Protein AF-A0A7S1YZ04-F1 (afdb_monomer)

Mean predicted aligned error: 5.5 Å

Nearest PDB structures (foldseek):
  6azy-assembly1_A  TM=4.610E-01  e=5.913E+00  Calcarisporiella thermophila

Secondary structure (DSSP, 8-state):
-GGGTTTTTTBPPPHHHHHHHHHHHHHHHHHHHHHHHHHHHTTTEEE-TTS-EEE-HHHHHT-S--S-S----HHHHHSTTTHHHHHHHHHHHHHTSTT-----GGGHHHHHIIIIIT--TT---SSS-BSS-GGGGPPPHHHHHHHHHHHHHHHHHHTT---HHHHHHHHHHHHHHHHHHHHHHHHHTT-

Solvent-accessible surface area (backbone atoms only — not comparable to full-atom values): 11257 Å² total; per-residue (Å²): 115,82,84,48,63,80,41,70,56,43,46,48,64,56,54,69,62,45,49,56,49,46,76,76,38,47,69,61,51,53,53,48,53,51,50,54,50,48,20,35,74,53,48,27,37,41,67,51,98,85,65,50,77,43,73,40,68,57,37,75,73,77,35,95,62,33,51,71,93,73,82,78,54,71,66,43,42,70,31,86,90,42,14,62,61,43,49,48,54,55,52,54,57,44,64,73,37,88,93,51,93,70,77,64,74,86,49,50,59,58,48,40,38,66,63,60,69,63,58,40,93,85,64,62,45,88,80,68,31,47,64,68,60,70,84,66,70,65,78,54,69,68,55,46,52,51,50,52,51,52,50,49,50,52,36,63,68,30,70,79,47,88,49,70,63,39,48,51,50,36,54,54,47,52,56,52,49,52,53,49,50,51,52,48,51,59,59,59,73,77,112

pLDDT: mean 89.65, std 10.64, range [45.72, 98.0]

Radius of gyration: 19.51 Å; Cα contacts (8 Å, |Δi|>4): 151; chains: 1; bounding box: 51×44×48 Å

Foldseek 3Di:
DVVCPVQPLAADDALVVLVVCCVVCVVVVLVVVVQVVCCQQVFNWDADPVRDTDHDPCQVPVHPTSHDPADADPVLCLDPVRVLVRQVSVLVVQVPDPPRDGDDNVCSVVCSCVPRVVCPVPNRDNVNHDDDDVVSSDDDLVSLVVLLVSLVVLLVVLVPDPDVRSVVSNVVSVVVNVVSVVVNVVVVVVD

Sequence (191 aa):
SYERRDHVYTERPDPAEWEAWRDANLKAEMDQWVKVLEFWIGNGARVDENGNSYQDPNCGTNLVDCTPKTILSFERLHDPATGHDELAKLAAVLEENEGVPIIESQAWTCIYDETIGNEQPGFKNNDHRSGPERDQLGYTLRQLLDFKGEFGKLKTKYSGDANPNTQMIVSFIDDYMVEICMEIIVMSMRF

Structure (mmCIF, N/CA/C/O backbone):
data_AF-A0A7S1YZ04-F1
#
_entry.id   AF-A0A7S1YZ04-F1
#
loop_
_atom_site.group_PDB
_atom_site.id
_atom_site.type_symbol
_atom_site.label_atom_id
_atom_site.label_alt_id
_atom_site.label_comp_id
_atom_site.label_asym_id
_atom_site.label_entity_id
_atom_site.label_seq_id
_atom_site.pdbx_PDB_ins_code
_atom_site.Cartn_x
_atom_site.Cartn_y
_atom_site.Cartn_z
_atom_site.occupancy
_atom_site.B_iso_or_equiv
_atom_site.auth_seq_id
_atom_site.auth_comp_id
_atom_site.auth_asym_id
_atom_site.auth_atom_id
_atom_site.pdbx_PDB_model_num
ATOM 1 N N . SER A 1 1 ? -6.546 -19.109 -12.198 1.00 46.41 1 SER A N 1
ATOM 2 C CA . SER A 1 1 ? -7.292 -20.310 -11.774 1.00 46.41 1 SER A CA 1
ATOM 3 C C . SER A 1 1 ? -7.034 -20.548 -10.293 1.00 46.41 1 SER A C 1
ATOM 5 O O . SER A 1 1 ? -6.019 -20.079 -9.786 1.00 46.41 1 SER A O 1
ATOM 7 N N . TYR A 1 2 ? -7.939 -21.243 -9.596 1.00 45.72 2 TYR A N 1
ATOM 8 C CA . TYR A 1 2 ? -7.796 -21.573 -8.168 1.00 45.72 2 TYR A CA 1
ATOM 9 C C . TYR A 1 2 ? -6.522 -22.397 -7.882 1.00 45.72 2 TYR A C 1
ATOM 11 O O . TYR A 1 2 ? -5.941 -22.277 -6.814 1.00 45.72 2 TYR A O 1
ATOM 19 N N . GLU A 1 3 ? -6.033 -23.130 -8.886 1.00 48.84 3 GLU A N 1
ATOM 20 C CA . GLU A 1 3 ? -4.818 -23.959 -8.846 1.00 48.84 3 GLU A CA 1
ATOM 21 C C . GLU A 1 3 ? -3.510 -23.174 -8.669 1.00 48.84 3 GLU A C 1
ATOM 23 O O . GLU A 1 3 ? -2.512 -23.750 -8.260 1.00 48.84 3 GLU A O 1
ATOM 28 N N . ARG A 1 4 ? -3.482 -21.860 -8.940 1.00 51.94 4 ARG A N 1
ATOM 29 C CA . ARG A 1 4 ? -2.265 -21.060 -8.711 1.00 51.94 4 ARG A CA 1
ATOM 30 C C . ARG A 1 4 ? -2.157 -20.500 -7.298 1.00 51.94 4 ARG A C 1
ATOM 32 O O . ARG A 1 4 ? -1.087 -20.005 -6.968 1.00 51.94 4 ARG A O 1
ATOM 39 N N . ARG A 1 5 ? -3.212 -20.571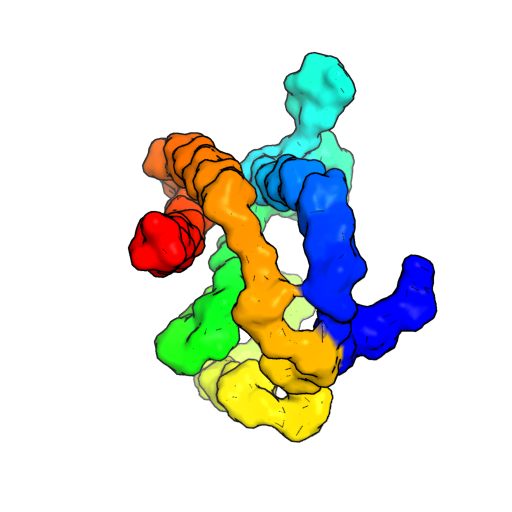 -6.468 1.00 56.06 5 ARG A N 1
ATOM 40 C CA . ARG A 1 5 ? -3.195 -20.020 -5.096 1.00 56.06 5 ARG A CA 1
ATOM 41 C C . ARG A 1 5 ? -2.053 -20.591 -4.260 1.00 56.06 5 ARG A C 1
ATOM 43 O O . ARG A 1 5 ? -1.415 -19.829 -3.542 1.00 56.06 5 ARG A O 1
ATOM 50 N N . ASP A 1 6 ? -1.759 -21.875 -4.436 1.00 57.12 6 ASP A N 1
ATOM 51 C CA . ASP A 1 6 ? -0.697 -22.561 -3.698 1.00 57.12 6 ASP A CA 1
ATOM 52 C C . ASP A 1 6 ? 0.707 -22.083 -4.097 1.00 57.12 6 ASP A C 1
ATOM 54 O O . ASP A 1 6 ? 1.629 -22.203 -3.297 1.00 57.12 6 ASP A O 1
ATOM 58 N N . HIS A 1 7 ? 0.861 -21.479 -5.285 1.00 58.34 7 HIS A N 1
ATOM 59 C CA . HIS A 1 7 ? 2.143 -20.988 -5.802 1.00 58.34 7 HIS A CA 1
ATOM 60 C C . HIS A 1 7 ? 2.343 -19.474 -5.656 1.00 58.34 7 HIS A C 1
ATOM 62 O O . HIS A 1 7 ? 3.483 -19.011 -5.704 1.00 58.34 7 HIS A O 1
ATOM 68 N N . VAL A 1 8 ? 1.271 -18.690 -5.434 1.00 63.09 8 VAL A N 1
ATOM 69 C CA . VAL A 1 8 ? 1.338 -17.209 -5.357 1.00 63.09 8 VAL A CA 1
ATOM 70 C C . VAL A 1 8 ? 2.367 -16.727 -4.333 1.00 63.09 8 VAL A C 1
ATOM 72 O O . VAL A 1 8 ? 2.947 -15.659 -4.515 1.00 63.09 8 VAL A O 1
ATOM 75 N N . TYR A 1 9 ? 2.613 -17.513 -3.283 1.00 66.44 9 TYR A N 1
ATOM 76 C CA . TYR A 1 9 ? 3.517 -17.171 -2.184 1.00 66.44 9 TYR A CA 1
ATOM 77 C C . TYR A 1 9 ? 4.761 -18.062 -2.104 1.00 66.44 9 TYR A C 1
ATOM 79 O O . TYR A 1 9 ? 5.513 -17.958 -1.140 1.00 66.44 9 TYR A O 1
ATOM 87 N N . THR A 1 10 ? 4.989 -18.956 -3.070 1.00 77.38 10 THR A N 1
ATOM 88 C CA . THR A 1 10 ? 6.104 -19.920 -3.008 1.00 77.38 10 THR A CA 1
ATOM 89 C C . THR A 1 10 ? 7.133 -19.699 -4.096 1.00 77.38 10 THR A C 1
ATOM 91 O O . THR A 1 10 ? 8.312 -19.927 -3.852 1.00 77.38 10 THR A O 1
ATOM 94 N N . GLU A 1 11 ? 6.704 -19.241 -5.269 1.00 85.50 11 GLU A N 1
ATOM 95 C CA . GLU A 1 11 ? 7.559 -19.098 -6.442 1.00 85.50 11 GLU A CA 1
ATOM 96 C C . GLU A 1 11 ? 7.445 -17.695 -7.038 1.00 85.50 11 GLU A C 1
ATOM 98 O O . GLU A 1 11 ? 6.372 -17.084 -7.063 1.00 85.50 11 GLU A O 1
ATOM 103 N N . ARG A 1 12 ? 8.575 -17.163 -7.502 1.00 88.25 12 ARG A N 1
ATOM 104 C CA . ARG A 1 12 ? 8.625 -15.966 -8.339 1.00 88.25 12 ARG A CA 1
ATOM 105 C C . ARG A 1 12 ? 8.456 -16.375 -9.805 1.00 88.25 12 ARG A C 1
ATOM 107 O O . ARG A 1 12 ? 8.955 -17.434 -10.189 1.00 88.25 12 ARG A O 1
ATOM 114 N N . PRO A 1 13 ? 7.757 -15.561 -10.614 1.00 90.50 13 PRO A N 1
ATOM 115 C CA . PRO A 1 13 ? 7.611 -15.827 -12.041 1.00 90.50 13 PRO A CA 1
ATOM 116 C C . PRO A 1 13 ? 8.968 -15.785 -12.748 1.00 90.50 13 PRO A C 1
ATOM 118 O O . PRO A 1 13 ? 9.894 -15.121 -12.280 1.00 90.50 13 PRO A O 1
ATOM 121 N N . ASP A 1 14 ? 9.058 -16.452 -13.898 1.00 93.88 14 ASP A N 1
ATOM 122 C CA . ASP A 1 14 ? 10.169 -16.248 -14.828 1.00 93.88 14 ASP A CA 1
ATOM 123 C C . ASP A 1 14 ? 10.246 -14.763 -15.245 1.00 93.88 14 ASP A C 1
ATOM 125 O O . ASP A 1 14 ? 9.191 -14.132 -15.405 1.00 93.88 14 ASP A O 1
ATOM 129 N N . PRO A 1 15 ? 11.446 -14.176 -15.437 1.00 95.69 15 PRO A N 1
ATOM 130 C CA . PRO A 1 15 ? 11.561 -12.756 -15.752 1.00 95.69 15 PRO A CA 1
ATOM 131 C C . PRO A 1 15 ? 10.824 -12.364 -17.036 1.00 95.69 15 PRO A C 1
ATOM 133 O O . PRO A 1 15 ? 10.170 -11.326 -17.060 1.00 95.69 15 PRO A O 1
ATOM 136 N N . ALA A 1 16 ? 10.836 -13.203 -18.078 1.00 96.06 16 ALA A N 1
ATOM 137 C CA . ALA A 1 16 ? 10.162 -12.886 -19.336 1.00 96.06 16 ALA A CA 1
ATOM 138 C C . ALA A 1 16 ? 8.631 -12.934 -19.195 1.00 96.06 16 ALA A C 1
ATOM 140 O O . ALA A 1 16 ? 7.922 -12.101 -19.767 1.00 96.06 16 ALA A O 1
ATOM 141 N N . GLU A 1 17 ? 8.105 -13.883 -18.413 1.00 94.81 17 GLU A N 1
ATOM 142 C CA . GLU A 1 17 ? 6.672 -13.944 -18.102 1.00 94.81 17 GLU A CA 1
ATOM 143 C C . GLU A 1 17 ? 6.226 -12.745 -17.264 1.00 94.81 17 GLU A C 1
ATOM 145 O O . GLU A 1 17 ? 5.181 -12.144 -17.538 1.00 94.81 17 GLU A O 1
ATOM 150 N N . TRP A 1 18 ? 7.030 -12.379 -16.261 1.00 94.06 18 TRP A N 1
ATOM 151 C CA . TRP A 1 18 ? 6.803 -11.183 -15.465 1.00 94.06 18 TRP A CA 1
ATOM 152 C C . TRP A 1 18 ? 6.792 -9.944 -16.366 1.00 94.06 18 TRP A C 1
ATOM 154 O O . TRP A 1 18 ? 5.878 -9.132 -16.248 1.00 94.06 18 TRP A O 1
ATOM 164 N N . GLU A 1 19 ? 7.753 -9.808 -17.288 1.00 96.69 19 GLU A N 1
ATOM 165 C CA . GLU A 1 19 ? 7.913 -8.602 -18.117 1.00 96.69 19 GLU A CA 1
ATOM 166 C C . GLU A 1 19 ? 6.722 -8.431 -19.045 1.00 96.69 19 GLU A C 1
ATOM 168 O O . GLU A 1 19 ? 6.130 -7.350 -19.106 1.00 96.69 19 GLU A O 1
ATOM 173 N 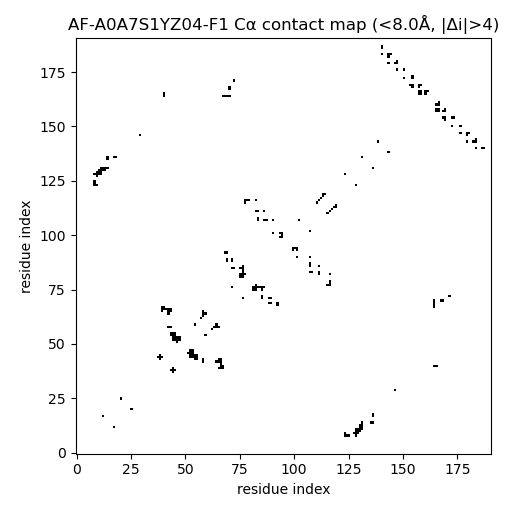N . ALA A 1 20 ? 6.308 -9.524 -19.689 1.00 96.81 20 ALA A N 1
ATOM 174 C CA . ALA A 1 20 ? 5.124 -9.549 -20.530 1.00 96.81 20 ALA A CA 1
ATOM 175 C C . ALA A 1 20 ? 3.856 -9.167 -19.747 1.00 96.81 20 ALA A C 1
ATOM 177 O O . ALA A 1 20 ? 3.038 -8.385 -20.239 1.00 96.81 20 ALA A O 1
ATOM 178 N N . TRP A 1 21 ? 3.688 -9.683 -18.523 1.00 95.88 21 TRP A N 1
ATOM 179 C CA . TRP A 1 21 ? 2.556 -9.311 -17.674 1.00 95.88 21 TRP A CA 1
ATOM 180 C C . TRP A 1 21 ? 2.626 -7.843 -17.248 1.00 95.88 21 TRP A C 1
ATOM 182 O O . TRP A 1 21 ? 1.637 -7.123 -17.405 1.00 95.88 21 TRP A O 1
ATOM 192 N N . ARG A 1 22 ? 3.777 -7.384 -16.747 1.00 96.50 22 ARG A N 1
ATOM 193 C CA . ARG A 1 22 ? 3.988 -6.012 -16.278 1.00 96.50 22 ARG A CA 1
ATOM 194 C C . ARG A 1 22 ? 3.677 -5.025 -17.391 1.00 96.50 22 ARG A C 1
ATOM 196 O O . ARG A 1 22 ? 2.864 -4.129 -17.199 1.00 96.50 22 ARG A O 1
ATOM 203 N N . ASP A 1 23 ? 4.251 -5.216 -18.571 1.00 97.50 23 ASP A N 1
ATOM 204 C CA . ASP A 1 23 ? 4.072 -4.289 -19.691 1.00 97.50 23 ASP A CA 1
ATOM 205 C C . ASP A 1 23 ? 2.619 -4.226 -20.175 1.00 97.50 23 ASP A C 1
ATOM 207 O O . ASP A 1 23 ? 2.137 -3.152 -20.536 1.00 97.50 23 ASP A O 1
ATOM 211 N N . ALA A 1 24 ? 1.899 -5.349 -20.132 1.00 97.50 24 ALA A N 1
ATOM 212 C CA . ALA A 1 24 ? 0.500 -5.405 -20.536 1.00 97.50 24 ALA A CA 1
ATOM 213 C C . ALA A 1 24 ? -0.473 -4.838 -19.486 1.00 97.50 24 ALA A C 1
ATOM 215 O O . ALA A 1 24 ? -1.520 -4.308 -19.859 1.00 97.50 24 ALA A O 1
ATOM 216 N N . ASN A 1 25 ? -0.162 -4.956 -18.189 1.00 96.94 25 ASN A N 1
ATOM 217 C CA . ASN A 1 25 ? -1.143 -4.733 -17.118 1.00 96.94 25 ASN A CA 1
ATOM 218 C C . ASN A 1 25 ? -0.829 -3.543 -16.210 1.00 96.94 25 ASN A C 1
ATOM 220 O O . ASN A 1 25 ? -1.750 -3.027 -15.582 1.00 96.94 25 ASN A O 1
ATOM 224 N N . LEU A 1 26 ? 0.419 -3.064 -16.153 1.00 95.94 26 LEU A N 1
ATOM 225 C CA . LEU A 1 26 ? 0.864 -2.103 -15.138 1.00 95.94 26 LEU A CA 1
ATOM 226 C C . LEU A 1 26 ? -0.056 -0.888 -15.003 1.00 95.94 26 LEU A C 1
ATOM 228 O O . LEU A 1 26 ? -0.450 -0.527 -13.899 1.00 95.94 26 LEU A O 1
ATOM 232 N N . LYS A 1 27 ? -0.431 -0.269 -16.126 1.00 95.75 27 LYS A N 1
ATOM 233 C CA . LYS A 1 27 ? -1.290 0.920 -16.103 1.00 95.75 27 LYS A CA 1
ATOM 234 C C . LYS A 1 27 ? -2.682 0.615 -15.548 1.00 95.75 27 LYS A C 1
ATOM 236 O O . LYS A 1 27 ? -3.207 1.404 -14.767 1.00 95.75 27 LYS A O 1
ATOM 241 N N . ALA A 1 28 ? -3.266 -0.513 -15.950 1.00 95.81 28 ALA A N 1
ATOM 242 C CA . ALA A 1 28 ? -4.577 -0.936 -15.475 1.00 95.81 28 ALA A CA 1
ATOM 243 C C . ALA A 1 28 ? -4.541 -1.279 -13.979 1.00 95.81 28 ALA A C 1
ATOM 245 O O . ALA A 1 28 ? -5.444 -0.885 -13.248 1.00 95.81 28 ALA A O 1
ATOM 246 N N . GLU A 1 29 ? -3.474 -1.938 -13.519 1.00 96.31 29 GLU A N 1
ATOM 247 C CA . GLU A 1 29 ? -3.246 -2.228 -12.100 1.00 96.31 29 GLU A CA 1
ATOM 248 C C . GLU A 1 29 ? -3.103 -0.939 -11.285 1.00 96.31 29 GLU A C 1
ATOM 250 O O . GLU A 1 29 ? -3.786 -0.770 -10.279 1.00 96.31 29 GLU A O 1
ATOM 255 N N . MET A 1 30 ? -2.290 0.020 -11.739 1.00 95.69 30 MET A N 1
ATOM 256 C CA . MET A 1 30 ? -2.157 1.324 -11.079 1.00 95.69 30 MET A CA 1
ATOM 257 C C . MET A 1 30 ? -3.509 2.042 -10.960 1.00 95.69 30 MET A C 1
ATOM 259 O O . MET A 1 30 ? -3.864 2.509 -9.879 1.00 95.69 30 MET A O 1
ATOM 263 N N . ASP A 1 31 ? -4.296 2.077 -12.039 1.00 94.00 31 ASP A N 1
ATOM 264 C CA . ASP A 1 31 ? -5.634 2.680 -12.022 1.00 94.00 31 ASP A CA 1
ATOM 265 C C . ASP A 1 31 ? -6.580 1.949 -11.062 1.00 94.00 31 ASP A C 1
ATOM 267 O O . ASP A 1 31 ? -7.409 2.574 -10.398 1.00 94.00 31 ASP A O 1
ATOM 271 N N . GLN A 1 32 ? -6.462 0.625 -10.971 1.00 94.38 32 GLN A N 1
ATOM 272 C CA . GLN A 1 32 ? -7.253 -0.181 -10.054 1.00 94.38 32 GLN A CA 1
ATOM 273 C C . GLN A 1 32 ? -6.899 0.122 -8.593 1.00 94.38 32 GLN A C 1
ATOM 275 O O . GLN A 1 32 ? -7.805 0.319 -7.783 1.00 94.38 32 GLN A O 1
ATOM 280 N N . TRP A 1 33 ? -5.612 0.229 -8.253 1.00 93.94 33 TRP A N 1
ATOM 281 C CA . TRP A 1 33 ? -5.170 0.597 -6.905 1.00 93.94 33 TRP A CA 1
ATOM 282 C C . TRP A 1 33 ? -5.621 2.005 -6.508 1.00 93.94 33 TRP A C 1
ATOM 284 O O . TRP A 1 33 ? -6.107 2.196 -5.392 1.00 93.94 33 TRP A O 1
ATOM 294 N N . VAL A 1 34 ? -5.557 2.970 -7.432 1.00 94.19 34 VAL A N 1
ATOM 295 C CA . VAL A 1 34 ? -6.099 4.322 -7.218 1.00 94.19 34 VAL A CA 1
ATOM 296 C C . VAL A 1 34 ? -7.591 4.264 -6.893 1.00 94.19 34 VAL A C 1
ATOM 298 O O . VAL A 1 34 ? -8.020 4.860 -5.909 1.00 94.19 34 VAL A O 1
ATOM 301 N N . LYS A 1 35 ? -8.382 3.503 -7.659 1.00 93.25 35 LYS A N 1
ATOM 302 C CA . LYS A 1 35 ? -9.826 3.353 -7.405 1.00 93.25 35 LYS A CA 1
ATOM 303 C C . LYS A 1 35 ? -10.117 2.728 -6.045 1.00 93.25 35 LYS A C 1
ATOM 305 O O . LYS A 1 35 ? -11.048 3.158 -5.373 1.00 93.25 35 LYS A O 1
ATOM 310 N N . VAL A 1 36 ? -9.343 1.722 -5.634 1.00 93.56 36 VAL A N 1
ATOM 311 C CA . VAL A 1 36 ? -9.494 1.091 -4.312 1.00 93.56 36 VAL A CA 1
ATOM 312 C C . VAL A 1 36 ? -9.220 2.103 -3.200 1.00 93.56 36 VAL A C 1
ATOM 314 O O . VAL A 1 36 ? -9.996 2.197 -2.252 1.00 93.56 36 VAL A O 1
ATOM 317 N N . LEU A 1 37 ? -8.155 2.894 -3.331 1.00 93.31 37 LEU A N 1
ATOM 318 C CA . LEU A 1 37 ? -7.828 3.953 -2.380 1.00 93.31 37 LEU A CA 1
ATOM 319 C C . LEU A 1 37 ? -8.946 5.008 -2.308 1.00 93.31 37 LEU A C 1
ATOM 321 O O . LEU A 1 37 ? -9.406 5.358 -1.224 1.00 93.31 37 LEU A O 1
ATOM 325 N N . GLU A 1 38 ? -9.399 5.495 -3.464 1.00 93.12 38 GLU A N 1
ATOM 326 C CA . GLU A 1 38 ? -10.460 6.501 -3.566 1.00 93.12 38 GLU A CA 1
ATOM 327 C C . GLU A 1 38 ? -11.793 6.007 -3.013 1.00 93.12 38 GLU A C 1
ATOM 329 O O . GLU A 1 38 ? -12.500 6.784 -2.377 1.00 93.12 38 GLU A O 1
ATOM 334 N N . PHE A 1 39 ? -12.116 4.728 -3.206 1.00 94.31 39 PHE A N 1
ATOM 335 C CA . PHE A 1 39 ? -13.303 4.111 -2.630 1.00 94.31 39 PHE A CA 1
ATOM 336 C C . PHE A 1 39 ? -13.284 4.218 -1.104 1.00 94.31 39 PHE A C 1
ATOM 338 O O . PHE A 1 39 ? -14.213 4.767 -0.519 1.00 94.31 39 PHE A O 1
ATOM 345 N N . TRP A 1 40 ? -12.220 3.748 -0.449 1.00 93.75 40 TRP A N 1
ATOM 346 C CA . TRP A 1 40 ? -12.161 3.732 1.015 1.00 93.75 40 TRP A CA 1
ATOM 347 C C . TRP A 1 40 ? -12.053 5.135 1.616 1.00 93.75 40 TRP A C 1
ATOM 349 O O . TRP A 1 40 ? -12.737 5.455 2.585 1.00 93.75 40 TRP A O 1
ATOM 359 N N . ILE A 1 41 ? -11.242 6.013 1.026 1.00 92.31 41 ILE A N 1
ATOM 360 C CA . ILE A 1 41 ? -11.104 7.392 1.514 1.00 92.31 41 ILE A CA 1
ATOM 361 C C . ILE A 1 41 ? -12.347 8.231 1.225 1.00 92.31 41 ILE A C 1
ATOM 363 O O . ILE A 1 41 ? -12.739 9.059 2.044 1.00 92.31 41 ILE A O 1
ATOM 367 N N . GLY A 1 42 ? -13.014 7.978 0.102 1.00 91.56 42 GLY A N 1
ATOM 368 C CA . GLY A 1 42 ? -14.263 8.618 -0.292 1.00 91.56 42 GLY A CA 1
ATOM 369 C C . GLY A 1 42 ? -15.499 8.073 0.423 1.00 91.56 42 GLY A C 1
ATOM 370 O O . GLY A 1 42 ? -16.597 8.223 -0.106 1.00 91.56 42 GLY A O 1
ATOM 371 N N . ASN A 1 43 ? -15.344 7.427 1.585 1.00 91.94 43 ASN A N 1
ATOM 372 C CA . ASN A 1 43 ? -16.433 6.831 2.361 1.00 91.94 43 ASN A CA 1
ATOM 373 C C . ASN A 1 43 ? -17.278 5.831 1.549 1.00 91.94 43 ASN A C 1
ATOM 375 O O . ASN A 1 43 ? -18.500 5.814 1.650 1.00 91.94 43 ASN A O 1
ATOM 379 N N . GLY A 1 44 ? -16.654 5.005 0.714 1.00 93.38 44 GLY A N 1
ATOM 380 C CA . GLY A 1 44 ? -17.337 4.000 -0.102 1.00 93.38 44 GLY A CA 1
ATOM 381 C C . GLY A 1 44 ? -18.031 4.548 -1.350 1.00 93.38 44 GLY A C 1
ATOM 382 O O . GLY A 1 44 ? -18.925 3.894 -1.896 1.00 93.38 44 GLY A O 1
ATOM 383 N N . ALA A 1 45 ? -17.654 5.744 -1.805 1.00 93.50 45 ALA A N 1
ATOM 384 C CA . ALA A 1 45 ? -18.146 6.297 -3.058 1.00 93.50 45 ALA A CA 1
ATOM 385 C C . ALA A 1 45 ? -17.645 5.479 -4.261 1.00 93.50 45 ALA A C 1
ATOM 387 O O . ALA A 1 45 ? -16.463 5.155 -4.384 1.00 93.50 45 ALA A O 1
ATOM 388 N N . ARG A 1 46 ? -18.559 5.171 -5.179 1.00 92.94 46 ARG A N 1
ATOM 389 C CA . ARG A 1 46 ? -18.291 4.561 -6.483 1.00 92.94 46 ARG A CA 1
ATOM 390 C C . ARG A 1 46 ? -18.615 5.547 -7.590 1.00 92.94 46 ARG A C 1
ATOM 392 O O . ARG A 1 46 ? -19.421 6.449 -7.403 1.00 92.94 46 ARG A O 1
ATOM 399 N N . VAL A 1 47 ? -18.018 5.336 -8.756 1.00 91.44 47 VAL A N 1
ATOM 400 C CA . VAL A 1 47 ? -18.272 6.133 -9.957 1.00 91.44 47 VAL A CA 1
ATOM 401 C C . VAL A 1 47 ? -18.871 5.218 -11.022 1.00 91.44 47 VAL A C 1
ATOM 403 O O . VAL A 1 47 ? -18.314 4.153 -11.293 1.00 91.44 47 VAL A O 1
ATOM 406 N N . ASP A 1 48 ? -20.024 5.596 -11.577 1.00 91.06 48 ASP A N 1
ATOM 407 C CA . ASP A 1 48 ? -20.671 4.859 -12.667 1.00 91.06 48 ASP A CA 1
ATOM 408 C C . ASP A 1 48 ? -19.988 5.121 -14.027 1.00 91.06 48 ASP A C 1
ATOM 410 O O . ASP A 1 48 ? -19.046 5.907 -14.143 1.00 91.06 48 ASP A O 1
ATOM 414 N N . GLU A 1 49 ? -20.469 4.468 -15.087 1.00 90.69 49 GLU A N 1
ATOM 415 C CA . GLU A 1 49 ? -19.934 4.630 -16.450 1.00 90.69 49 GLU A CA 1
ATOM 416 C C . GLU A 1 49 ? -20.072 6.063 -16.999 1.00 90.69 49 GLU A C 1
ATOM 418 O O . GLU A 1 49 ? -19.349 6.447 -17.918 1.00 90.69 49 GLU A O 1
ATOM 423 N N . ASN A 1 50 ? -20.974 6.866 -16.428 1.00 93.31 50 ASN A N 1
ATOM 424 C CA . ASN A 1 50 ? -21.211 8.256 -16.808 1.00 93.31 50 ASN A CA 1
ATOM 425 C C . ASN A 1 50 ? -20.402 9.247 -15.955 1.00 93.31 50 ASN A C 1
ATOM 427 O O . ASN A 1 50 ? -20.507 10.456 -16.162 1.00 93.31 50 ASN A O 1
ATOM 431 N N . GLY A 1 51 ? -19.611 8.763 -14.993 1.00 89.75 51 GLY A N 1
ATOM 432 C CA . GLY A 1 51 ? -18.852 9.610 -14.079 1.00 89.75 51 GLY A CA 1
ATOM 433 C C . GLY A 1 51 ? -19.650 10.113 -12.872 1.00 89.75 51 GLY A C 1
ATOM 434 O O . GLY A 1 51 ? -19.147 10.957 -12.129 1.00 89.75 51 GLY A O 1
ATOM 435 N N . ASN A 1 52 ? -20.872 9.626 -12.647 1.00 93.25 52 ASN A N 1
ATOM 436 C CA . ASN A 1 52 ? -21.662 10.022 -11.486 1.00 93.25 52 ASN A CA 1
ATOM 437 C C . ASN A 1 52 ? -21.198 9.262 -10.246 1.00 93.25 52 ASN A C 1
ATOM 439 O O . ASN A 1 52 ? -21.088 8.034 -10.256 1.00 93.25 52 ASN A O 1
ATOM 443 N N . SER A 1 53 ? -20.976 10.004 -9.161 1.00 92.88 53 SER A N 1
ATOM 444 C CA . SER A 1 53 ? -20.674 9.417 -7.859 1.00 92.88 53 SER A CA 1
ATOM 445 C C . SER A 1 53 ? -21.945 8.888 -7.192 1.00 92.88 53 SER A C 1
ATOM 447 O O . SER A 1 53 ? -22.963 9.583 -7.154 1.00 92.88 53 SER A O 1
ATOM 449 N N . TYR A 1 54 ? -21.886 7.676 -6.647 1.00 93.25 54 TYR A N 1
ATOM 450 C CA . TYR A 1 54 ? -22.954 7.069 -5.857 1.00 93.25 54 TYR A CA 1
ATOM 451 C C . TYR A 1 54 ? -22.384 6.269 -4.683 1.00 93.25 54 TYR A C 1
ATOM 453 O O . TYR A 1 54 ? -21.271 5.750 -4.741 1.00 93.25 54 TYR A O 1
ATOM 461 N N . GLN A 1 55 ? -23.156 6.158 -3.604 1.00 93.81 55 GLN A N 1
ATOM 462 C CA . GLN A 1 55 ? -22.752 5.411 -2.415 1.00 93.81 55 GLN A CA 1
ATOM 463 C C . GLN A 1 55 ? -22.860 3.902 -2.663 1.00 93.81 55 GLN A C 1
ATOM 465 O O . GLN A 1 55 ? -23.887 3.430 -3.159 1.00 93.81 55 GLN A O 1
ATOM 470 N N . ASP A 1 56 ? -21.840 3.131 -2.282 1.00 94.06 56 ASP A N 1
ATOM 471 C CA . ASP A 1 56 ? -21.942 1.671 -2.289 1.00 94.06 56 ASP A CA 1
ATOM 472 C C . ASP A 1 56 ? -23.088 1.196 -1.375 1.00 94.06 56 ASP A C 1
ATOM 474 O O . ASP A 1 56 ? -23.141 1.586 -0.206 1.00 94.06 56 ASP A O 1
ATOM 478 N N . PRO A 1 57 ? -24.004 0.339 -1.863 1.00 92.50 57 PRO A N 1
ATOM 479 C CA . PRO A 1 57 ? -25.124 -0.136 -1.057 1.00 92.50 57 PRO A CA 1
ATOM 480 C C . PRO A 1 57 ? -24.705 -0.832 0.244 1.00 92.50 57 PRO A C 1
ATOM 482 O O . PRO A 1 57 ? -25.348 -0.627 1.269 1.00 92.50 57 PRO A O 1
ATOM 485 N N . ASN A 1 58 ? -23.606 -1.595 0.243 1.00 90.31 58 ASN A N 1
ATOM 486 C CA . ASN A 1 58 ? -23.114 -2.287 1.437 1.00 90.31 58 ASN A CA 1
ATOM 487 C C . ASN A 1 58 ? -22.614 -1.308 2.497 1.00 90.31 58 ASN A C 1
ATOM 489 O O . ASN A 1 58 ? -22.714 -1.607 3.685 1.00 90.31 58 ASN A O 1
ATOM 493 N N . CYS A 1 59 ? -22.121 -0.139 2.088 1.00 91.50 59 CYS A N 1
ATOM 494 C CA . CYS A 1 59 ? -21.732 0.914 3.018 1.00 91.50 59 CYS A CA 1
ATOM 495 C C . CYS A 1 59 ? -22.916 1.508 3.777 1.00 91.50 59 CYS A C 1
ATOM 497 O O . CYS A 1 59 ? -22.737 1.991 4.885 1.00 91.50 59 CYS A O 1
ATOM 499 N N . GLY A 1 60 ? -24.115 1.495 3.187 1.00 83.94 60 GLY A N 1
ATOM 500 C CA . GLY A 1 60 ? -25.328 1.970 3.851 1.00 83.94 60 GLY A CA 1
ATOM 501 C C . GLY A 1 60 ? -26.063 0.893 4.650 1.00 83.94 60 GLY A C 1
ATOM 502 O O . GLY A 1 60 ? -26.852 1.233 5.528 1.00 83.94 60 GLY A O 1
ATOM 503 N N . THR A 1 61 ? -25.854 -0.391 4.336 1.00 88.19 61 THR A N 1
ATOM 504 C CA . THR A 1 61 ? -26.626 -1.492 4.938 1.00 88.19 61 THR A CA 1
ATOM 505 C C . THR A 1 61 ? -25.840 -2.346 5.921 1.00 88.19 61 THR A C 1
ATOM 507 O O . THR A 1 61 ? -26.415 -2.812 6.900 1.00 88.19 61 THR A O 1
ATOM 510 N N . ASN A 1 62 ? -24.557 -2.597 5.649 1.00 88.81 62 ASN A N 1
ATOM 511 C CA . ASN A 1 62 ? -23.763 -3.602 6.363 1.00 88.81 62 ASN A CA 1
ATOM 512 C C . ASN A 1 62 ? -22.658 -2.982 7.220 1.00 88.81 62 ASN A C 1
ATOM 514 O O . ASN A 1 62 ? -22.099 -3.667 8.073 1.00 88.81 62 ASN A O 1
ATOM 518 N N . LEU A 1 63 ? -22.325 -1.717 6.973 1.00 87.25 63 LEU A N 1
ATOM 519 C CA . LEU A 1 63 ? -21.261 -0.997 7.656 1.00 87.25 63 LEU A CA 1
ATOM 520 C C . LEU A 1 63 ? -21.841 0.246 8.333 1.00 87.25 63 LEU A C 1
ATOM 522 O O . LEU A 1 63 ? -22.774 0.862 7.824 1.00 87.25 63 LEU A O 1
ATOM 526 N N . VAL A 1 64 ? -21.303 0.585 9.506 1.00 83.12 64 VAL A N 1
ATOM 527 C CA . VAL A 1 64 ? -21.683 1.805 10.241 1.00 83.12 64 VAL A CA 1
ATOM 528 C C . VAL A 1 64 ? -21.095 3.036 9.549 1.00 83.12 64 VAL A C 1
ATOM 530 O O . VAL A 1 64 ? -21.771 4.050 9.394 1.00 83.12 64 VAL A O 1
ATOM 533 N N . ASP A 1 65 ? -19.848 2.919 9.099 1.00 83.62 65 ASP A N 1
ATOM 534 C CA . ASP A 1 65 ? -19.157 3.866 8.238 1.00 83.62 65 ASP A CA 1
ATOM 535 C C . ASP A 1 65 ? -18.326 3.113 7.190 1.00 83.62 65 ASP A C 1
ATOM 537 O O . ASP A 1 65 ? -17.989 1.941 7.355 1.00 83.62 65 ASP A O 1
ATOM 541 N N . CYS A 1 66 ? -18.028 3.783 6.076 1.00 89.69 66 CYS A N 1
ATOM 542 C CA . CYS A 1 66 ? -17.177 3.246 5.013 1.00 89.69 66 CYS A CA 1
ATOM 543 C C . CYS A 1 66 ? -15.852 3.988 4.882 1.00 89.69 66 CYS A C 1
ATOM 545 O O . CYS A 1 66 ? -15.170 3.892 3.862 1.00 89.69 66 CYS A O 1
ATOM 547 N N . THR A 1 67 ? -15.482 4.720 5.928 1.00 90.81 67 THR A N 1
ATOM 548 C CA . THR A 1 67 ? -14.156 5.302 6.073 1.00 90.81 67 THR A CA 1
ATOM 549 C C . THR A 1 67 ? -13.265 4.348 6.858 1.00 90.81 67 THR A C 1
ATOM 551 O O . THR A 1 67 ? -13.704 3.835 7.889 1.00 90.81 67 THR A O 1
ATOM 554 N N . PRO A 1 68 ? -12.007 4.133 6.443 1.00 92.62 68 PRO A N 1
ATOM 555 C CA . PRO A 1 68 ? -11.086 3.316 7.218 1.00 92.62 68 PRO A CA 1
ATOM 556 C C . PRO A 1 68 ? -10.898 3.904 8.623 1.00 92.62 68 PRO A C 1
ATOM 558 O O . PRO A 1 68 ? -10.819 5.120 8.791 1.00 92.62 68 PRO A O 1
ATOM 561 N N . LYS A 1 69 ? -10.804 3.044 9.640 1.00 92.94 69 LYS A N 1
ATOM 562 C CA . LYS A 1 69 ? -10.483 3.465 11.017 1.00 92.94 69 LYS A CA 1
ATOM 563 C C . LYS A 1 69 ? -9.003 3.791 11.192 1.00 92.94 69 LYS A C 1
ATOM 565 O O . LYS A 1 69 ? -8.652 4.673 11.963 1.00 92.94 69 LYS A O 1
ATOM 570 N N . THR A 1 70 ? -8.152 3.090 10.452 1.00 94.94 70 THR A N 1
ATOM 571 C CA . THR A 1 70 ? -6.712 3.329 10.375 1.00 94.94 70 THR A CA 1
ATOM 572 C C . THR A 1 70 ? -6.190 2.852 9.025 1.00 94.94 70 THR A C 1
ATOM 574 O O . THR A 1 70 ? -6.889 2.140 8.297 1.00 94.94 70 THR A O 1
ATOM 577 N N . ILE A 1 71 ? -4.957 3.227 8.697 1.00 95.06 71 ILE A N 1
ATOM 578 C CA . ILE A 1 71 ? 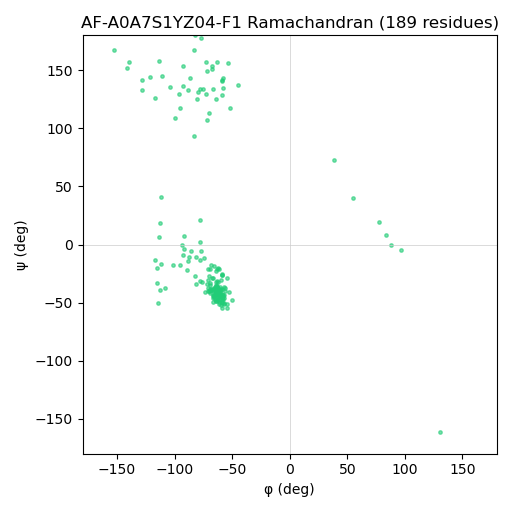-4.235 2.748 7.521 1.00 95.06 71 ILE A CA 1
ATOM 579 C C . ILE A 1 71 ? -2.879 2.242 7.988 1.00 95.06 71 ILE A C 1
ATOM 581 O O . ILE A 1 71 ? -2.186 2.916 8.748 1.00 95.06 71 ILE A O 1
ATOM 585 N N . LEU A 1 72 ? -2.521 1.055 7.514 1.00 96.06 72 LEU A N 1
ATOM 586 C CA . LEU A 1 72 ? -1.264 0.391 7.826 1.00 96.06 72 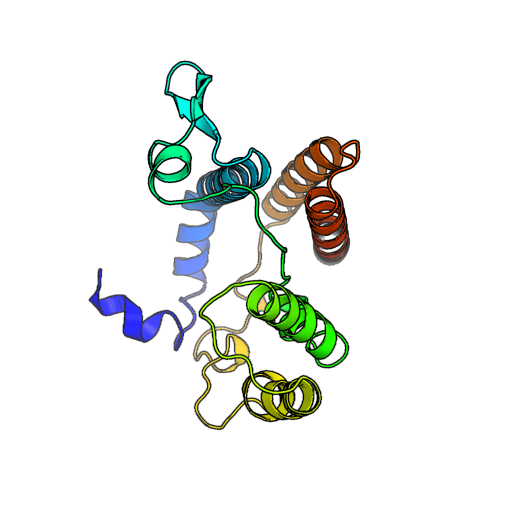LEU A CA 1
ATOM 587 C C . LEU A 1 72 ? -0.385 0.364 6.578 1.00 96.06 72 LEU A C 1
ATOM 589 O O . LEU A 1 72 ? -0.898 0.201 5.468 1.00 96.06 72 LEU A O 1
ATOM 593 N N . SER A 1 73 ? 0.928 0.481 6.764 1.00 95.00 73 SER A N 1
ATOM 594 C CA . SER A 1 73 ? 1.899 0.161 5.712 1.00 95.00 73 SER A CA 1
ATOM 595 C C . SER A 1 73 ? 2.397 -1.263 5.914 1.00 95.00 73 SER A C 1
ATOM 597 O O . SER A 1 73 ? 2.811 -1.637 7.009 1.00 95.00 73 SER A O 1
ATOM 599 N N . PHE A 1 74 ? 2.358 -2.055 4.844 1.00 91.44 74 PHE A N 1
ATOM 600 C CA . PHE A 1 74 ? 2.881 -3.416 4.859 1.00 91.44 74 PHE A CA 1
ATOM 601 C C . PHE A 1 74 ? 4.393 -3.417 5.127 1.00 91.44 74 PHE A C 1
ATOM 603 O O . PHE A 1 74 ? 4.885 -4.197 5.932 1.00 91.44 74 PHE A O 1
ATOM 610 N N . GLU A 1 75 ? 5.120 -2.505 4.493 1.00 90.94 75 GLU A N 1
ATOM 611 C CA . GLU A 1 75 ? 6.566 -2.352 4.604 1.00 90.94 75 GLU A CA 1
ATOM 612 C C . GLU A 1 75 ? 6.961 -1.939 6.016 1.00 90.94 75 GLU A C 1
ATOM 614 O O . GLU A 1 75 ? 7.825 -2.578 6.607 1.00 90.94 75 GLU A O 1
ATOM 619 N N . ARG A 1 76 ? 6.280 -0.941 6.595 1.00 94.44 76 ARG A N 1
ATOM 620 C CA . ARG A 1 76 ? 6.520 -0.543 7.988 1.00 94.44 76 ARG A CA 1
ATOM 621 C C . ARG A 1 76 ? 6.137 -1.646 8.969 1.00 94.44 76 ARG A C 1
ATOM 623 O O . ARG A 1 76 ? 6.842 -1.852 9.944 1.00 94.44 76 ARG A O 1
ATOM 630 N N . LEU A 1 77 ? 5.065 -2.398 8.703 1.00 94.06 77 LEU A N 1
ATOM 631 C CA . LEU A 1 77 ? 4.685 -3.541 9.535 1.00 94.06 77 LEU A CA 1
ATOM 632 C C . LEU A 1 77 ? 5.751 -4.641 9.524 1.00 94.06 77 LEU A C 1
ATOM 634 O O . LEU A 1 77 ? 5.894 -5.335 10.516 1.00 94.06 77 LEU A O 1
ATOM 638 N N . HIS A 1 78 ? 6.486 -4.814 8.428 1.00 89.94 78 HIS A N 1
ATOM 639 C CA . HIS A 1 78 ? 7.551 -5.814 8.325 1.00 89.94 78 HIS A CA 1
ATOM 640 C C . HIS A 1 78 ? 8.944 -5.284 8.692 1.00 89.94 78 HIS A C 1
ATOM 642 O O . HIS A 1 78 ? 9.884 -6.069 8.818 1.00 89.94 78 HIS A O 1
ATOM 648 N N . ASP A 1 79 ? 9.099 -3.976 8.875 1.00 89.88 79 ASP A N 1
ATOM 649 C CA . ASP A 1 79 ? 10.353 -3.362 9.288 1.00 89.88 79 ASP A CA 1
ATOM 650 C C . ASP A 1 79 ? 10.534 -3.498 10.817 1.00 89.88 79 ASP A C 1
ATOM 652 O O . ASP A 1 79 ? 9.674 -3.062 11.583 1.00 89.88 79 ASP A O 1
ATOM 656 N N . PRO A 1 80 ? 11.648 -4.068 11.316 1.00 90.81 80 PRO A N 1
ATOM 657 C CA . PRO A 1 80 ? 11.833 -4.294 12.752 1.00 90.81 80 PRO A CA 1
ATOM 658 C C . PRO A 1 80 ? 11.781 -3.029 13.621 1.00 90.81 80 PRO A C 1
ATOM 660 O O . PRO A 1 80 ? 11.458 -3.117 14.807 1.00 90.81 80 PRO A O 1
ATOM 663 N N . ALA A 1 81 ? 12.114 -1.861 13.062 1.00 94.44 81 ALA A N 1
ATOM 664 C CA . ALA A 1 81 ? 12.123 -0.600 13.793 1.00 94.44 81 ALA A CA 1
ATOM 665 C C . ALA A 1 81 ? 10.730 0.039 13.885 1.00 94.44 81 ALA A C 1
ATOM 667 O O . ALA A 1 81 ? 10.475 0.773 14.837 1.00 94.44 81 ALA A O 1
ATOM 668 N N . THR A 1 82 ? 9.837 -0.232 12.928 1.00 95.50 82 THR A N 1
ATOM 669 C CA . THR A 1 82 ? 8.510 0.408 12.841 1.00 95.50 82 THR A CA 1
ATOM 670 C C . THR A 1 82 ? 7.330 -0.555 12.985 1.00 95.50 82 THR A C 1
ATOM 672 O O . THR A 1 82 ? 6.210 -0.114 13.253 1.00 95.50 82 THR A O 1
ATOM 675 N N . GLY A 1 83 ? 7.551 -1.865 12.895 1.00 94.88 83 GLY A N 1
ATOM 676 C CA . GLY A 1 83 ? 6.467 -2.843 12.835 1.00 94.88 83 GLY A CA 1
ATOM 677 C C . GLY A 1 83 ? 5.700 -3.021 14.138 1.00 94.88 83 GLY A C 1
ATOM 678 O O . GLY A 1 83 ? 4.487 -3.226 14.114 1.00 94.88 83 GLY A O 1
ATOM 679 N N . HIS A 1 84 ? 6.363 -2.823 15.278 1.00 95.81 84 HIS A N 1
ATOM 680 C CA . HIS A 1 84 ? 5.701 -2.741 16.579 1.00 95.81 84 HIS A CA 1
ATOM 681 C C . HIS A 1 84 ? 4.649 -1.625 16.625 1.00 95.81 84 HIS A C 1
ATOM 683 O O . HIS A 1 84 ? 3.529 -1.847 17.090 1.00 95.81 84 HIS A O 1
ATOM 689 N N . ASP A 1 85 ? 4.991 -0.446 16.102 1.00 95.88 85 ASP A N 1
ATOM 690 C CA . ASP A 1 85 ? 4.097 0.710 16.081 1.00 95.88 85 ASP A CA 1
ATOM 691 C C . ASP A 1 85 ? 2.939 0.493 15.095 1.00 95.88 85 ASP A C 1
ATOM 693 O O . ASP A 1 85 ? 1.794 0.828 15.403 1.00 95.88 85 ASP A O 1
ATOM 697 N N . GLU A 1 86 ? 3.196 -0.108 13.927 1.00 96.38 86 GLU A N 1
ATOM 698 C CA . GLU A 1 86 ? 2.136 -0.475 12.977 1.00 96.38 86 GLU A CA 1
ATOM 699 C C . GLU A 1 86 ? 1.187 -1.542 13.545 1.00 96.38 86 GLU A C 1
ATOM 701 O O . GLU A 1 86 ? -0.032 -1.411 13.410 1.00 96.38 86 GLU A O 1
ATOM 706 N N . LEU A 1 87 ? 1.699 -2.561 14.246 1.00 95.19 87 LEU A N 1
ATOM 707 C CA . LEU A 1 87 ? 0.845 -3.551 14.908 1.00 95.19 87 LEU A CA 1
ATOM 708 C C . LEU A 1 87 ? 0.001 -2.908 16.015 1.00 95.19 87 LEU A C 1
ATOM 710 O O . LEU A 1 87 ? -1.188 -3.210 16.134 1.00 95.19 87 LEU A O 1
ATOM 714 N N . ALA A 1 88 ? 0.583 -2.001 16.803 1.00 94.69 88 ALA A N 1
ATOM 715 C CA . ALA A 1 88 ? -0.139 -1.297 17.858 1.00 94.69 88 ALA A CA 1
ATOM 716 C C . ALA A 1 88 ? -1.316 -0.476 17.302 1.00 94.69 88 ALA A C 1
ATOM 718 O O . ALA A 1 88 ? -2.381 -0.454 17.917 1.00 94.69 88 ALA A O 1
ATOM 719 N N . LYS A 1 89 ? -1.182 0.133 16.112 1.00 94.81 89 LYS A N 1
ATOM 720 C CA . LYS A 1 89 ? -2.304 0.810 15.430 1.00 94.81 89 LYS A CA 1
ATOM 721 C C . LYS A 1 89 ? -3.450 -0.148 15.116 1.00 94.81 89 LYS A C 1
ATOM 723 O O . LYS A 1 89 ? -4.610 0.205 15.321 1.00 94.81 89 LYS A O 1
ATOM 728 N N . LEU A 1 90 ? -3.139 -1.345 14.611 1.00 93.88 90 LEU A N 1
ATOM 729 C CA . LEU A 1 90 ? -4.149 -2.365 14.327 1.00 93.88 90 LEU A CA 1
ATOM 730 C C . LEU A 1 90 ? -4.856 -2.804 15.612 1.00 93.88 90 LEU A C 1
ATOM 732 O O . LEU A 1 90 ? -6.084 -2.859 15.652 1.00 93.88 90 LEU A O 1
ATOM 736 N N . ALA A 1 91 ? -4.086 -3.092 16.660 1.00 93.38 91 ALA A N 1
ATOM 737 C CA . ALA A 1 91 ? -4.626 -3.545 17.933 1.00 93.38 91 ALA A CA 1
ATOM 738 C C . ALA A 1 91 ? -5.504 -2.477 18.605 1.00 93.38 91 ALA A C 1
ATOM 740 O O . ALA A 1 91 ? -6.591 -2.807 19.073 1.00 93.38 91 ALA A O 1
ATOM 741 N N . ALA A 1 92 ? -5.095 -1.204 18.559 1.00 92.81 92 ALA A N 1
ATOM 742 C CA . ALA A 1 92 ? -5.879 -0.081 19.072 1.00 92.81 92 ALA A CA 1
ATOM 743 C C . ALA A 1 92 ? -7.242 0.041 18.373 1.00 92.81 92 ALA A C 1
ATOM 745 O O . ALA A 1 92 ? -8.263 0.188 19.036 1.00 92.81 92 ALA A O 1
ATOM 746 N N . VAL A 1 93 ? -7.288 -0.103 17.041 1.00 92.94 93 VAL A N 1
ATOM 747 C CA . VAL A 1 93 ? -8.570 -0.109 16.318 1.00 92.94 93 VAL A CA 1
ATOM 748 C C . VAL A 1 93 ? -9.452 -1.264 16.776 1.00 92.94 93 VAL A C 1
ATOM 750 O O . VAL A 1 93 ? -10.650 -1.078 16.956 1.00 92.94 93 VAL A O 1
ATOM 753 N N . LEU A 1 94 ? -8.896 -2.459 16.966 1.00 92.25 94 LEU A N 1
ATOM 754 C CA . LEU A 1 94 ? -9.693 -3.605 17.397 1.00 92.25 94 LEU A CA 1
ATOM 755 C C . LEU A 1 94 ? -10.196 -3.470 18.843 1.00 92.25 94 LEU A C 1
ATOM 757 O O . LEU A 1 94 ? -11.297 -3.930 19.127 1.00 92.25 94 LEU A O 1
ATOM 761 N N . GLU A 1 95 ? -9.434 -2.827 19.730 1.00 91.81 95 GLU A N 1
ATOM 762 C CA . GLU A 1 95 ? -9.830 -2.566 21.122 1.00 91.81 95 GLU A CA 1
ATOM 763 C C . GLU A 1 95 ? -11.056 -1.642 21.215 1.00 91.81 95 GLU A C 1
ATOM 765 O O . GLU A 1 95 ? -11.902 -1.811 22.092 1.00 91.81 95 GLU A O 1
ATOM 770 N N . GLU A 1 96 ? -11.208 -0.717 20.265 1.00 89.00 96 GLU A N 1
ATOM 771 C CA . GLU A 1 96 ? -12.379 0.162 20.162 1.00 89.00 96 GLU A CA 1
ATOM 772 C C . GLU A 1 96 ? -13.643 -0.551 19.639 1.00 89.00 96 GLU A C 1
ATOM 774 O O . GLU A 1 96 ? -14.738 0.016 19.695 1.00 89.00 96 GLU A O 1
ATOM 779 N N . ASN A 1 97 ? -13.526 -1.781 19.122 1.00 87.19 97 ASN A N 1
ATOM 780 C CA . ASN A 1 97 ? -14.649 -2.516 18.542 1.00 87.19 97 ASN A CA 1
ATOM 781 C C . ASN A 1 97 ? -15.298 -3.470 19.555 1.00 87.19 97 ASN A C 1
ATOM 783 O O . ASN A 1 97 ? -14.710 -4.461 19.992 1.00 87.19 97 ASN A O 1
ATOM 787 N N . GLU A 1 98 ? -16.572 -3.218 19.866 1.00 87.06 98 GLU A N 1
ATOM 788 C CA . GLU A 1 98 ? -17.363 -4.106 20.716 1.00 87.06 98 GLU A CA 1
ATOM 789 C C . GLU A 1 98 ? -17.430 -5.530 20.139 1.00 87.06 98 GLU A C 1
ATOM 791 O O . GLU A 1 98 ? -17.685 -5.746 18.954 1.00 87.06 98 GLU A O 1
ATOM 796 N N . GLY A 1 99 ? -17.234 -6.528 21.002 1.00 86.81 99 GLY A N 1
ATOM 797 C CA . GLY A 1 99 ? -17.355 -7.941 20.635 1.00 86.81 99 GLY A CA 1
ATOM 798 C C . GLY A 1 99 ? -16.082 -8.586 20.086 1.00 86.81 99 GLY A C 1
ATOM 799 O O . GLY A 1 99 ? -16.101 -9.789 19.819 1.00 86.81 99 GLY A O 1
ATOM 800 N N . VAL A 1 100 ? -14.973 -7.847 19.978 1.00 89.00 100 VAL A N 1
ATOM 801 C CA . VAL A 1 100 ? -13.660 -8.424 19.666 1.00 89.00 100 VAL A CA 1
ATOM 802 C C . VAL A 1 100 ? -12.859 -8.575 20.966 1.00 89.00 100 VAL A C 1
ATOM 804 O O . VAL A 1 100 ? -12.456 -7.574 21.552 1.00 89.00 100 VAL A O 1
ATOM 807 N N . PRO A 1 101 ? -12.627 -9.801 21.474 1.00 89.00 101 PRO A N 1
ATOM 808 C CA . PRO A 1 101 ? -11.774 -9.987 22.640 1.00 89.00 101 PRO A CA 1
ATOM 809 C C . PRO A 1 101 ? -10.323 -9.691 22.254 1.00 89.00 101 PRO A C 1
ATOM 811 O O . PRO A 1 101 ? -9.724 -10.424 21.465 1.00 89.00 101 PRO A O 1
ATOM 814 N N . ILE A 1 102 ? -9.764 -8.622 22.818 1.00 90.75 102 ILE A N 1
ATOM 815 C CA . ILE A 1 102 ? -8.375 -8.223 22.600 1.00 90.75 102 ILE A CA 1
ATOM 816 C C . ILE A 1 102 ? -7.534 -8.585 23.815 1.00 90.75 102 ILE A C 1
ATOM 818 O O . ILE A 1 102 ? -7.934 -8.440 24.968 1.00 90.75 102 ILE A O 1
ATOM 822 N N . ILE A 1 103 ? -6.368 -9.141 23.521 1.00 91.50 103 ILE A N 1
ATOM 823 C CA . ILE A 1 103 ? -5.331 -9.441 24.500 1.00 91.50 103 ILE A CA 1
ATOM 824 C C . ILE A 1 103 ? -4.742 -8.147 25.066 1.00 91.50 103 ILE A C 1
ATOM 826 O O . ILE A 1 103 ? -4.700 -7.119 24.393 1.00 91.50 103 ILE A O 1
ATOM 830 N N . GLU A 1 104 ? -4.225 -8.217 26.286 1.00 92.38 104 GLU A N 1
ATOM 831 C CA . GLU A 1 104 ? -3.623 -7.060 26.946 1.00 92.38 104 GLU A CA 1
ATOM 832 C C . GLU A 1 104 ? -2.456 -6.479 26.130 1.00 92.38 104 GLU A C 1
ATOM 834 O O . GLU A 1 104 ? -1.637 -7.220 25.580 1.00 92.38 104 GLU A O 1
ATOM 839 N N . SER A 1 105 ? -2.349 -5.148 26.095 1.00 93.00 105 SER A N 1
ATOM 840 C CA . SER A 1 105 ? -1.380 -4.425 25.258 1.00 93.00 105 SER A CA 1
ATOM 841 C C . SER A 1 105 ? 0.083 -4.773 25.527 1.00 93.00 105 SER A C 1
ATOM 843 O O . SER A 1 105 ? 0.909 -4.744 24.617 1.00 93.00 105 SER A O 1
ATOM 845 N N . GLN A 1 106 ? 0.399 -5.214 26.746 1.00 92.88 106 GLN A N 1
ATOM 846 C CA . GLN A 1 106 ? 1.724 -5.721 27.109 1.00 92.88 106 GLN A CA 1
ATOM 847 C C . GLN A 1 106 ? 2.157 -6.969 26.318 1.00 92.88 106 GLN A C 1
ATOM 849 O O . GLN A 1 106 ? 3.350 -7.252 26.234 1.00 92.88 106 GLN A O 1
ATOM 854 N N . ALA A 1 107 ? 1.216 -7.718 25.734 1.00 94.00 107 ALA A N 1
ATOM 855 C CA . ALA A 1 107 ? 1.508 -8.910 24.942 1.00 94.00 107 ALA A CA 1
ATOM 856 C C . ALA A 1 107 ? 1.754 -8.610 23.452 1.00 94.00 107 ALA A C 1
ATOM 858 O O . ALA A 1 107 ? 2.260 -9.478 22.741 1.00 94.00 107 ALA A O 1
ATOM 859 N N . TRP A 1 108 ? 1.416 -7.411 22.962 1.00 93.12 108 TRP A N 1
ATOM 860 C CA . TRP A 1 108 ? 1.477 -7.098 21.528 1.00 93.12 108 TRP A CA 1
ATOM 861 C C . TRP A 1 108 ? 2.902 -7.157 20.976 1.00 93.12 108 TRP A C 1
ATOM 863 O O . TRP A 1 108 ? 3.101 -7.731 19.912 1.00 93.12 108 TRP A O 1
ATOM 873 N N . THR A 1 109 ? 3.894 -6.655 21.719 1.00 92.94 109 THR A N 1
ATOM 874 C CA . THR A 1 109 ? 5.318 -6.746 21.347 1.00 92.94 109 THR A CA 1
ATOM 875 C C . THR A 1 109 ? 5.762 -8.193 21.184 1.00 92.94 109 THR A C 1
ATOM 877 O O . THR A 1 109 ? 6.286 -8.569 20.144 1.00 92.94 109 THR A O 1
ATOM 880 N N . CYS A 1 110 ? 5.462 -9.039 22.172 1.00 92.88 110 CYS A N 1
ATOM 881 C CA . CYS A 1 110 ? 5.805 -10.456 22.099 1.00 92.88 110 CYS A CA 1
ATOM 882 C C . CYS A 1 110 ? 5.151 -11.132 20.888 1.00 92.88 110 CYS A C 1
ATOM 884 O O . CYS A 1 110 ? 5.777 -11.959 20.238 1.00 92.88 110 CYS A O 1
ATOM 886 N N . ILE A 1 111 ? 3.905 -10.787 20.564 1.00 90.75 111 ILE A N 1
ATOM 887 C CA . ILE A 1 111 ? 3.217 -11.371 19.410 1.00 90.75 111 ILE A CA 1
ATOM 888 C C . ILE A 1 111 ? 3.791 -10.863 18.103 1.00 90.75 111 ILE A C 1
ATOM 890 O O . ILE A 1 111 ? 3.931 -11.662 17.182 1.00 90.75 111 ILE A O 1
ATOM 894 N N . TYR A 1 112 ? 4.134 -9.580 18.012 1.00 93.62 112 TYR A N 1
ATOM 895 C CA . TYR A 1 112 ? 4.837 -9.051 16.853 1.00 93.62 112 TYR A CA 1
ATOM 896 C C . TYR A 1 112 ? 6.106 -9.857 16.595 1.00 93.62 112 TYR A C 1
ATOM 898 O O . TYR A 1 112 ? 6.256 -10.420 15.512 1.00 93.62 112 TYR A O 1
ATOM 906 N N . ASP A 1 113 ? 6.968 -9.977 17.605 1.00 93.06 113 ASP A N 1
ATOM 907 C CA . ASP A 1 113 ? 8.225 -10.710 17.498 1.00 93.06 113 ASP A CA 1
ATOM 908 C C . ASP A 1 113 ? 7.967 -12.170 17.111 1.00 93.06 113 ASP A C 1
ATOM 910 O O . ASP A 1 113 ? 8.545 -12.671 16.154 1.00 93.06 113 ASP A O 1
ATOM 914 N N . GLU A 1 114 ? 7.032 -12.853 17.772 1.00 89.88 114 GLU A N 1
ATOM 915 C CA . GLU A 1 114 ? 6.740 -14.261 17.493 1.00 89.88 114 GLU A CA 1
ATOM 916 C C . GLU A 1 114 ? 6.041 -14.508 16.150 1.00 89.88 114 GLU A C 1
ATOM 918 O O . GLU A 1 114 ? 6.086 -15.631 15.661 1.00 89.88 114 GLU A O 1
ATOM 923 N N . THR A 1 115 ? 5.384 -13.525 15.533 1.00 86.62 115 THR A N 1
ATOM 924 C CA . THR A 1 115 ? 4.595 -13.758 14.304 1.00 86.62 115 THR A CA 1
ATOM 925 C C . THR A 1 115 ? 5.171 -13.095 13.061 1.00 86.62 115 THR A C 1
ATOM 927 O O . THR A 1 115 ? 5.143 -13.702 11.991 1.00 86.62 115 THR A O 1
ATOM 930 N N . ILE A 1 116 ? 5.695 -11.879 13.193 1.00 87.12 116 ILE A N 1
ATOM 931 C CA . ILE A 1 116 ? 6.185 -11.050 12.090 1.00 87.12 116 ILE A CA 1
ATOM 932 C C . ILE A 1 116 ? 7.701 -10.862 12.210 1.00 87.12 116 ILE A C 1
ATOM 934 O O . ILE A 1 116 ? 8.416 -11.133 11.250 1.00 87.12 116 ILE A O 1
ATOM 938 N N . GLY A 1 117 ? 8.194 -10.453 13.384 1.00 83.75 117 GLY A N 1
ATOM 939 C CA . GLY A 1 117 ? 9.590 -10.050 13.587 1.00 83.75 117 GLY A CA 1
ATOM 940 C C . GLY A 1 117 ? 10.614 -11.186 13.494 1.00 83.75 117 GLY A C 1
ATOM 941 O O . GLY A 1 117 ? 11.672 -11.005 12.899 1.00 83.75 117 GLY A O 1
ATOM 942 N N . ASN A 1 118 ? 10.309 -12.366 14.040 1.00 81.62 118 ASN A N 1
ATOM 943 C CA . ASN A 1 118 ? 11.243 -13.497 14.111 1.00 81.62 118 ASN A CA 1
ATOM 944 C C . ASN A 1 118 ? 11.147 -14.461 12.919 1.00 81.62 118 ASN A C 1
ATOM 946 O O . ASN A 1 118 ? 11.763 -15.523 12.979 1.00 81.62 118 ASN A O 1
ATOM 950 N N . GLU A 1 119 ? 10.373 -14.125 11.877 1.00 69.69 119 GLU A N 1
ATOM 951 C CA . GLU A 1 119 ? 10.158 -14.952 10.678 1.00 69.69 119 GLU A CA 1
ATOM 952 C C . GLU A 1 119 ? 10.047 -16.454 10.999 1.00 69.69 119 GLU A C 1
ATOM 954 O O . GLU A 1 119 ? 10.963 -17.242 10.751 1.00 69.69 119 GLU A O 1
ATOM 959 N N . GLN A 1 120 ? 8.916 -16.853 11.594 1.00 66.19 120 GLN A N 1
ATOM 960 C CA . GLN A 1 120 ? 8.678 -18.232 12.038 1.00 66.19 120 GLN A CA 1
ATOM 961 C C . GLN A 1 120 ? 9.095 -19.265 10.971 1.00 66.19 120 GLN A C 1
ATOM 963 O O . GLN A 1 120 ? 8.764 -19.099 9.791 1.00 66.19 120 GLN A O 1
ATOM 968 N N . PRO A 1 121 ? 9.757 -20.375 11.352 1.00 60.38 121 PRO A N 1
ATOM 969 C CA . PRO A 1 121 ? 10.111 -21.436 10.417 1.00 60.38 121 PRO A CA 1
ATOM 970 C C . PRO A 1 121 ? 8.893 -21.912 9.609 1.00 60.38 121 PRO A C 1
ATOM 972 O O . PRO A 1 121 ? 7.924 -22.431 10.160 1.00 60.38 121 PRO A O 1
ATOM 975 N N . GLY A 1 122 ? 8.944 -21.743 8.285 1.00 62.69 122 GLY A N 1
ATOM 976 C CA . GLY A 1 122 ? 7.843 -22.083 7.373 1.00 62.69 122 GLY A CA 1
ATOM 977 C C . GLY A 1 122 ? 6.934 -20.911 6.988 1.00 62.69 122 GLY A C 1
ATOM 978 O O . GLY A 1 122 ? 6.088 -21.080 6.107 1.00 62.69 122 GLY A O 1
ATOM 979 N N . PHE A 1 123 ? 7.131 -19.724 7.568 1.00 64.19 123 PHE A N 1
ATOM 980 C CA . PHE A 1 123 ? 6.484 -18.500 7.112 1.00 64.19 123 PHE A CA 1
ATOM 981 C C . PHE A 1 123 ? 7.101 -18.068 5.777 1.00 64.19 123 PHE A C 1
ATOM 983 O O . PHE A 1 123 ? 8.251 -17.635 5.683 1.00 64.19 123 PHE A O 1
ATOM 990 N N . LYS A 1 124 ? 6.341 -18.246 4.696 1.00 63.31 124 LYS A N 1
ATOM 991 C CA . LYS A 1 124 ? 6.779 -17.875 3.349 1.00 63.31 124 LYS A CA 1
ATOM 992 C C . LYS A 1 124 ? 6.518 -16.385 3.139 1.00 63.31 124 LYS A C 1
ATOM 994 O O . LYS A 1 124 ? 5.412 -15.994 2.776 1.00 63.31 124 LYS A O 1
ATOM 999 N N . ASN A 1 125 ? 7.524 -15.557 3.403 1.00 66.94 125 ASN A N 1
ATOM 1000 C CA . ASN A 1 125 ? 7.518 -14.148 3.016 1.00 66.94 125 ASN A CA 1
ATOM 1001 C C . ASN A 1 125 ? 7.961 -14.008 1.542 1.00 66.94 125 ASN A C 1
ATOM 1003 O O . ASN A 1 125 ? 8.248 -14.992 0.852 1.00 66.94 125 ASN A O 1
ATOM 1007 N N . ASN A 1 126 ? 8.007 -12.777 1.030 1.00 66.12 126 ASN A N 1
ATOM 1008 C CA . ASN A 1 126 ? 8.468 -12.526 -0.338 1.00 66.12 126 ASN A CA 1
ATOM 1009 C C . ASN A 1 126 ? 9.941 -12.904 -0.567 1.00 66.12 126 ASN A C 1
ATOM 1011 O O . ASN A 1 126 ? 10.318 -13.127 -1.720 1.00 66.12 126 ASN A O 1
ATOM 1015 N N . ASP A 1 127 ? 10.758 -12.994 0.483 1.00 69.88 127 ASP A N 1
ATOM 1016 C CA . ASP A 1 127 ? 12.181 -13.345 0.421 1.00 69.88 127 ASP A CA 1
ATOM 1017 C C . ASP A 1 127 ? 12.413 -14.854 0.321 1.00 69.88 127 ASP A C 1
ATOM 1019 O O . ASP A 1 127 ? 13.264 -15.287 -0.451 1.00 69.88 127 ASP A O 1
ATOM 1023 N N . HIS A 1 128 ? 11.562 -15.657 0.960 1.00 71.88 128 HIS A N 1
ATOM 1024 C CA . HIS A 1 128 ? 11.586 -17.123 0.933 1.00 71.88 128 HIS A CA 1
ATOM 1025 C C . HIS A 1 128 ? 11.001 -17.745 -0.342 1.00 71.88 128 HIS A C 1
ATOM 1027 O O . HIS A 1 128 ? 10.912 -18.971 -0.451 1.00 71.88 128 HIS A O 1
ATOM 1033 N N . ARG A 1 129 ? 10.578 -16.927 -1.312 1.00 81.75 129 ARG A N 1
ATOM 1034 C CA . ARG A 1 129 ? 10.094 -17.430 -2.600 1.00 81.75 129 ARG A CA 1
ATOM 1035 C C . ARG A 1 129 ? 11.260 -17.945 -3.434 1.00 81.75 129 ARG A C 1
ATOM 1037 O O . ARG A 1 129 ? 12.229 -17.223 -3.655 1.00 81.75 129 ARG A O 1
ATOM 1044 N N . SER A 1 130 ? 11.140 -19.162 -3.952 1.00 85.56 130 SER A N 1
ATOM 1045 C CA . SER A 1 130 ? 12.082 -19.690 -4.940 1.00 85.56 130 SER A CA 1
ATOM 1046 C C . SER A 1 130 ? 11.892 -19.004 -6.293 1.00 85.56 130 SER A C 1
ATOM 1048 O O . SER A 1 130 ? 10.776 -18.633 -6.644 1.00 85.56 130 SER A O 1
ATOM 1050 N N . GLY A 1 131 ? 12.956 -18.868 -7.080 1.00 87.19 131 GLY A N 1
ATOM 1051 C CA . GLY A 1 131 ? 12.898 -18.297 -8.427 1.00 87.19 131 GLY A CA 1
ATOM 1052 C C . GLY A 1 131 ? 13.956 -17.214 -8.644 1.00 87.19 131 GLY A C 1
ATOM 1053 O O . GLY A 1 131 ? 14.933 -17.182 -7.895 1.00 87.19 131 GLY A O 1
ATOM 1054 N N . PRO A 1 132 ? 13.775 -16.356 -9.663 1.00 89.12 132 PRO A N 1
ATOM 1055 C CA . PRO A 1 132 ? 14.689 -15.261 -9.987 1.00 89.12 132 PRO A CA 1
ATOM 1056 C C . PRO A 1 132 ? 14.992 -14.330 -8.808 1.00 89.12 132 PRO A C 1
ATOM 1058 O O . PRO A 1 132 ? 14.195 -14.195 -7.870 1.00 89.12 132 PRO A O 1
ATOM 1061 N N . GLU A 1 133 ? 16.135 -13.654 -8.878 1.00 90.00 133 GLU A N 1
ATOM 1062 C CA . GLU A 1 133 ? 16.468 -12.580 -7.940 1.00 90.00 133 GLU A CA 1
ATOM 1063 C C . GLU A 1 133 ? 15.542 -11.374 -8.159 1.00 90.00 133 GLU A C 1
ATOM 1065 O O . GLU A 1 133 ? 15.031 -11.147 -9.258 1.00 90.00 133 GLU A O 1
ATOM 1070 N N . ARG A 1 134 ? 15.285 -10.589 -7.104 1.00 84.31 134 ARG A N 1
ATOM 1071 C CA . ARG A 1 134 ? 14.335 -9.460 -7.181 1.00 84.31 134 ARG A CA 1
ATOM 1072 C C . ARG A 1 134 ? 14.766 -8.385 -8.183 1.00 84.31 134 ARG A C 1
ATOM 1074 O O . ARG A 1 134 ? 13.909 -7.767 -8.805 1.00 84.31 134 ARG A O 1
ATOM 1081 N N . ASP A 1 135 ? 16.067 -8.175 -8.356 1.00 86.75 135 ASP A N 1
ATOM 1082 C CA . ASP A 1 135 ? 16.622 -7.199 -9.302 1.00 86.75 135 ASP A CA 1
ATOM 1083 C C . ASP A 1 135 ? 16.383 -7.582 -10.774 1.00 86.75 135 ASP A C 1
ATOM 1085 O O . ASP A 1 135 ? 16.431 -6.722 -11.654 1.00 86.75 135 ASP A O 1
ATOM 1089 N N . GLN A 1 136 ? 16.050 -8.848 -11.040 1.00 89.06 136 GLN A N 1
ATOM 1090 C CA . GLN A 1 136 ? 15.632 -9.340 -12.354 1.00 89.06 136 GLN A CA 1
ATOM 1091 C C . GLN A 1 136 ? 14.152 -9.054 -12.648 1.00 89.06 136 GLN A C 1
ATOM 1093 O O . GLN A 1 136 ? 13.717 -9.217 -13.784 1.00 89.06 136 GLN A O 1
ATOM 1098 N N . LEU A 1 137 ? 13.378 -8.613 -11.650 1.00 90.19 137 LEU A N 1
ATOM 1099 C CA . LEU A 1 137 ? 11.948 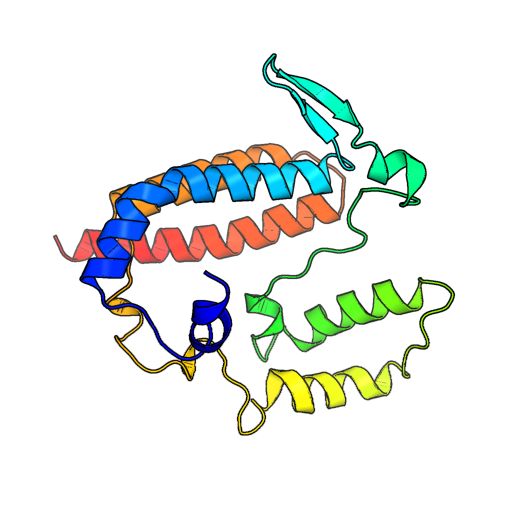-8.293 -11.745 1.00 90.19 137 LEU A CA 1
ATOM 1100 C C . LEU A 1 137 ? 11.708 -6.780 -11.587 1.00 90.19 137 LEU A C 1
ATOM 1102 O O . LEU A 1 137 ? 10.800 -6.341 -10.879 1.00 90.19 137 LEU A O 1
ATOM 1106 N N . GLY A 1 138 ? 12.578 -5.978 -12.203 1.00 93.12 138 GLY A N 1
ATOM 1107 C CA . GLY A 1 138 ? 12.569 -4.520 -12.102 1.00 93.12 138 GLY A CA 1
ATOM 1108 C C . GLY A 1 138 ? 11.594 -3.833 -13.062 1.00 93.12 138 GLY A C 1
ATOM 1109 O O . GLY A 1 138 ? 11.092 -4.418 -14.019 1.00 93.12 138 GLY A O 1
ATOM 1110 N N . TYR A 1 139 ? 11.354 -2.543 -12.841 1.00 95.94 139 TYR A N 1
ATOM 1111 C CA . TYR A 1 139 ? 10.590 -1.687 -13.754 1.00 95.94 139 TYR A CA 1
ATOM 1112 C C . TYR A 1 139 ? 11.510 -0.968 -14.744 1.00 95.94 139 TYR A C 1
ATOM 1114 O O . TYR A 1 139 ? 12.672 -0.694 -14.460 1.00 95.94 139 TYR A O 1
ATOM 1122 N N . THR A 1 140 ? 10.987 -0.616 -15.917 1.00 95.94 140 THR A N 1
ATOM 1123 C CA . THR A 1 140 ? 11.705 0.282 -16.832 1.00 95.94 140 THR A CA 1
ATOM 1124 C C . THR A 1 140 ? 11.703 1.718 -16.299 1.00 95.94 140 THR A C 1
ATOM 1126 O O . THR A 1 140 ? 10.789 2.127 -15.579 1.00 95.94 140 THR A O 1
ATOM 1129 N N . LEU A 1 141 ? 12.666 2.538 -16.738 1.00 96.50 141 LEU A N 1
ATOM 1130 C CA . LEU A 1 141 ? 12.711 3.965 -16.395 1.00 96.50 141 LEU A CA 1
ATOM 1131 C C . LEU A 1 141 ? 11.387 4.678 -16.715 1.00 96.50 141 LEU A C 1
ATOM 1133 O O . LEU A 1 141 ? 10.912 5.501 -15.934 1.00 96.50 141 LEU A O 1
ATOM 1137 N N . ARG A 1 142 ? 10.769 4.349 -17.857 1.00 97.00 142 ARG A N 1
ATOM 1138 C CA . ARG A 1 142 ? 9.484 4.934 -18.252 1.00 97.00 142 ARG A CA 1
ATOM 1139 C C . ARG A 1 142 ? 8.389 4.624 -17.232 1.00 97.00 142 ARG A C 1
ATOM 1141 O O . ARG A 1 142 ? 7.654 5.525 -16.850 1.00 97.00 142 ARG A O 1
ATOM 1148 N N . GLN A 1 143 ? 8.321 3.382 -16.774 1.00 97.38 143 GLN A N 1
ATOM 1149 C CA . GLN A 1 143 ? 7.312 2.927 -15.821 1.00 97.38 143 GLN A CA 1
ATOM 1150 C C . GLN A 1 143 ? 7.520 3.537 -14.433 1.00 97.38 143 GLN A C 1
ATOM 1152 O O . GLN A 1 143 ? 6.553 3.951 -13.805 1.00 97.38 143 GLN A O 1
ATOM 1157 N N . LEU A 1 144 ? 8.769 3.689 -13.981 1.00 97.38 144 LEU A N 1
ATOM 1158 C CA . LEU A 1 144 ? 9.078 4.417 -12.743 1.00 97.38 144 LEU A CA 1
ATOM 1159 C C . LEU A 1 144 ? 8.650 5.889 -12.816 1.00 97.38 144 LEU A C 1
ATOM 1161 O O . LEU A 1 144 ? 8.123 6.439 -11.848 1.00 97.38 144 LEU A O 1
ATOM 1165 N N . LEU A 1 145 ? 8.832 6.535 -13.972 1.00 97.31 145 LEU A N 1
ATOM 1166 C CA . LEU A 1 145 ? 8.331 7.892 -14.198 1.00 97.31 145 LEU A CA 1
ATOM 1167 C C . LEU A 1 145 ? 6.797 7.947 -14.192 1.00 97.31 145 LEU A C 1
ATOM 1169 O O . LEU A 1 145 ? 6.237 8.906 -13.659 1.00 97.31 145 LEU A O 1
ATOM 1173 N N . ASP A 1 146 ? 6.125 6.931 -14.737 1.00 97.06 146 ASP A N 1
ATOM 1174 C CA . ASP A 1 146 ? 4.664 6.827 -14.701 1.00 97.06 146 ASP A CA 1
ATOM 1175 C C . ASP A 1 146 ? 4.158 6.638 -13.254 1.00 97.06 146 ASP A C 1
ATOM 1177 O O . ASP A 1 146 ? 3.255 7.363 -12.830 1.00 97.06 146 ASP A O 1
ATOM 1181 N N . PHE A 1 147 ? 4.796 5.776 -12.448 1.00 97.06 147 PHE A N 1
ATOM 1182 C CA . PHE A 1 147 ? 4.514 5.650 -11.010 1.00 97.06 147 PHE A CA 1
ATOM 1183 C C . PHE A 1 147 ? 4.689 6.970 -10.268 1.00 97.06 147 PHE A C 1
ATOM 1185 O O . PHE A 1 147 ? 3.785 7.406 -9.557 1.00 97.06 147 PHE A O 1
ATOM 1192 N N . LYS A 1 148 ? 5.830 7.641 -10.463 1.00 97.75 148 LYS A N 1
ATOM 1193 C CA . LYS A 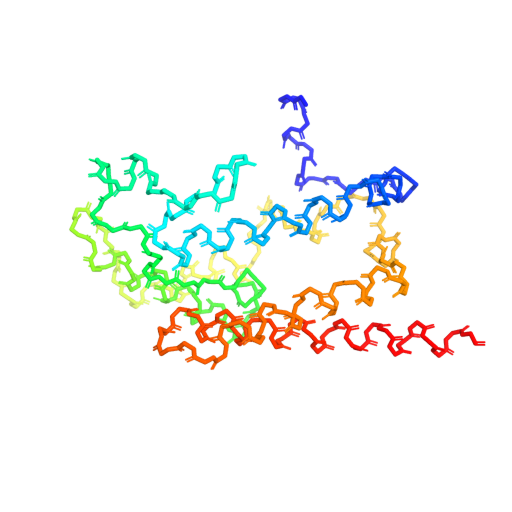1 148 ? 6.096 8.953 -9.864 1.00 97.75 148 LYS A CA 1
ATOM 1194 C C . LYS A 1 148 ? 5.014 9.969 -10.237 1.00 97.75 148 LYS A C 1
ATOM 1196 O O . LYS A 1 148 ? 4.607 10.769 -9.396 1.00 97.75 148 LYS A O 1
ATOM 1201 N N . GLY A 1 149 ? 4.557 9.944 -11.489 1.00 97.62 149 GLY A N 1
ATOM 1202 C CA . GLY A 1 149 ? 3.473 10.788 -11.976 1.00 97.62 149 GLY A CA 1
ATOM 1203 C C . GLY A 1 149 ? 2.158 10.536 -11.239 1.00 97.62 149 GLY A C 1
ATOM 1204 O O . GLY A 1 149 ? 1.555 11.486 -10.742 1.00 97.62 149 GLY A O 1
ATOM 1205 N N . GLU A 1 150 ? 1.724 9.278 -11.133 1.00 97.12 150 GLU A N 1
ATOM 1206 C CA . GLU A 1 150 ? 0.478 8.937 -10.430 1.00 97.12 150 GLU A CA 1
ATOM 1207 C C . GLU A 1 150 ? 0.562 9.199 -8.922 1.00 97.12 150 GLU A C 1
ATOM 1209 O O . GLU A 1 150 ? -0.335 9.830 -8.360 1.00 97.12 150 GLU A O 1
ATOM 1214 N N . PHE A 1 151 ? 1.665 8.830 -8.266 1.00 97.00 151 PHE A N 1
ATOM 1215 C CA . PHE A 1 151 ? 1.868 9.143 -6.851 1.00 97.00 151 PHE A CA 1
ATOM 1216 C C . PHE A 1 151 ? 1.889 10.648 -6.586 1.00 97.00 151 PHE A C 1
ATOM 1218 O O . PHE A 1 151 ? 1.272 11.110 -5.627 1.00 97.00 151 PHE A O 1
ATOM 1225 N N . GLY A 1 152 ? 2.488 11.441 -7.478 1.00 98.00 152 GLY A N 1
ATOM 1226 C CA . GLY A 1 152 ? 2.433 12.898 -7.392 1.00 98.00 152 GLY A CA 1
ATOM 1227 C C . GLY A 1 152 ? 1.004 13.451 -7.467 1.00 98.00 152 GLY A C 1
ATOM 1228 O O . GLY A 1 152 ? 0.668 14.383 -6.729 1.00 98.00 152 GLY A O 1
ATOM 1229 N N . LYS A 1 153 ? 0.132 12.865 -8.301 1.00 97.00 153 LYS A N 1
ATOM 1230 C CA . LYS A 1 153 ? -1.287 13.258 -8.370 1.00 97.00 153 LYS A CA 1
ATOM 1231 C C . LYS A 1 153 ? -2.026 12.912 -7.079 1.00 97.00 153 LYS A C 1
ATOM 1233 O O . LYS A 1 153 ? -2.730 13.770 -6.549 1.00 97.00 153 LYS A O 1
ATOM 1238 N N . LEU A 1 154 ? -1.840 11.697 -6.557 1.00 96.19 154 LEU A N 1
ATOM 1239 C CA . LEU A 1 154 ? -2.455 11.261 -5.298 1.00 96.19 154 LEU A CA 1
ATOM 1240 C C . LEU A 1 154 ? -2.000 12.128 -4.122 1.00 96.19 154 LEU A C 1
ATOM 1242 O O . LEU A 1 154 ? -2.836 12.644 -3.383 1.00 96.19 154 LEU A O 1
ATOM 1246 N N . LYS A 1 155 ? -0.690 12.370 -3.997 1.00 97.31 155 LYS A N 1
ATOM 1247 C CA . LYS A 1 155 ? -0.135 13.272 -2.984 1.00 97.31 155 LYS A CA 1
ATOM 1248 C C . LYS A 1 155 ? -0.790 14.645 -3.059 1.00 97.31 155 LYS A C 1
ATOM 1250 O O . LYS A 1 155 ? -1.281 15.143 -2.050 1.00 97.31 155 LYS A O 1
ATOM 1255 N N . THR A 1 156 ? -0.830 15.241 -4.251 1.00 97.75 156 THR A N 1
ATOM 1256 C CA . THR A 1 156 ? -1.447 16.559 -4.467 1.00 97.75 156 THR A CA 1
ATOM 1257 C C . THR A 1 156 ? -2.915 16.571 -4.045 1.00 97.75 156 THR A C 1
ATOM 1259 O O . THR A 1 156 ? -3.346 17.505 -3.374 1.00 97.75 156 THR A O 1
ATOM 1262 N N . LYS A 1 157 ? -3.672 15.525 -4.399 1.00 95.94 157 LYS A N 1
ATOM 1263 C CA . LYS A 1 157 ? -5.091 15.391 -4.051 1.00 95.94 157 LYS A CA 1
ATOM 1264 C C . LYS A 1 157 ? -5.317 15.341 -2.537 1.00 95.94 157 LYS A C 1
ATOM 1266 O O . LYS A 1 157 ? -6.239 15.988 -2.054 1.00 95.94 157 LYS A O 1
ATOM 1271 N N . TYR A 1 158 ? -4.483 14.610 -1.799 1.00 95.88 158 TYR A N 1
ATOM 1272 C CA . TYR A 1 158 ? -4.707 14.342 -0.374 1.00 95.88 158 TYR A CA 1
ATOM 1273 C C . TYR A 1 158 ? -3.988 15.295 0.587 1.00 95.88 158 TYR A C 1
ATOM 1275 O O . TYR A 1 158 ? -4.400 15.417 1.736 1.00 95.88 158 TYR A O 1
ATOM 1283 N N . SER A 1 159 ? -2.971 16.031 0.132 1.00 95.94 159 SER A N 1
ATOM 1284 C CA . SER A 1 159 ? -2.177 16.928 0.991 1.00 95.94 159 SER A CA 1
ATOM 1285 C C . SER A 1 159 ? -2.976 18.094 1.595 1.00 95.94 159 SER A C 1
ATOM 1287 O O . SER A 1 159 ? -2.562 18.650 2.608 1.00 95.94 159 SER A O 1
ATOM 1289 N N . GLY A 1 160 ? -4.103 18.481 0.989 1.00 92.88 160 GLY A N 1
ATOM 1290 C CA . GLY A 1 160 ? -4.973 19.554 1.489 1.00 92.88 160 GLY A CA 1
ATOM 1291 C C . GLY A 1 160 ? -6.102 19.096 2.419 1.00 92.88 160 GLY A C 1
ATOM 1292 O O . GLY A 1 160 ? -6.853 19.937 2.906 1.00 92.88 160 GLY A O 1
ATOM 1293 N N . ASP A 1 161 ? -6.260 17.790 2.632 1.00 92.38 161 ASP A N 1
ATOM 1294 C CA . ASP A 1 161 ? -7.365 17.226 3.407 1.00 92.38 161 ASP A CA 1
ATOM 1295 C C . ASP A 1 161 ? -6.999 17.146 4.901 1.00 92.38 161 ASP A C 1
ATOM 1297 O O . ASP A 1 161 ? -5.922 16.681 5.257 1.00 92.38 161 ASP A O 1
ATOM 1301 N N . ALA A 1 162 ? -7.888 17.596 5.790 1.00 92.88 162 ALA A N 1
ATOM 1302 C CA . ALA A 1 162 ? -7.678 17.553 7.239 1.00 92.88 162 ALA A CA 1
ATOM 1303 C C . ALA A 1 162 ? -7.893 16.153 7.852 1.00 92.88 162 ALA A C 1
ATOM 1305 O O . ALA A 1 162 ? -7.664 15.967 9.048 1.00 92.88 162 ALA A O 1
ATOM 1306 N N . ASN A 1 163 ? -8.353 15.178 7.066 1.00 92.44 163 ASN A N 1
ATOM 1307 C CA . ASN A 1 163 ? -8.564 13.810 7.516 1.00 92.44 163 ASN A CA 1
ATOM 1308 C C . ASN A 1 163 ? -7.225 13.147 7.926 1.00 92.44 163 ASN A C 1
ATOM 1310 O O . ASN A 1 163 ? -6.292 13.080 7.127 1.00 92.44 163 ASN A O 1
ATOM 1314 N N . PRO A 1 164 ? -7.091 12.602 9.149 1.00 93.75 164 PRO A N 1
ATOM 1315 C CA . PRO A 1 164 ? -5.847 11.955 9.575 1.00 93.75 164 PRO A CA 1
ATOM 1316 C C . PRO A 1 164 ? -5.443 10.767 8.685 1.00 93.75 164 PRO A C 1
ATOM 1318 O O . PRO A 1 164 ? -4.254 10.534 8.475 1.00 93.75 164 PRO A O 1
ATOM 1321 N N . ASN A 1 165 ? -6.404 10.048 8.099 1.00 93.50 165 ASN A N 1
ATOM 1322 C CA . ASN A 1 165 ? -6.123 8.932 7.195 1.00 93.50 165 ASN A CA 1
ATOM 1323 C C . ASN A 1 165 ? -5.504 9.395 5.870 1.00 93.50 165 ASN A C 1
ATOM 1325 O O . ASN A 1 165 ? -4.597 8.748 5.349 1.00 93.50 165 ASN A O 1
ATOM 1329 N N . THR A 1 166 ? -5.945 10.528 5.321 1.00 95.19 166 THR A N 1
ATOM 1330 C CA . THR A 1 166 ? -5.343 11.062 4.092 1.00 95.19 166 THR A CA 1
ATOM 1331 C C . THR A 1 166 ? -3.929 11.565 4.349 1.00 95.19 166 THR A C 1
ATOM 1333 O O . THR A 1 166 ? -3.054 11.358 3.512 1.00 95.19 166 THR A O 1
ATOM 1336 N N . GLN A 1 167 ? -3.666 12.121 5.534 1.00 96.00 167 GLN A N 1
ATOM 1337 C CA . GLN A 1 167 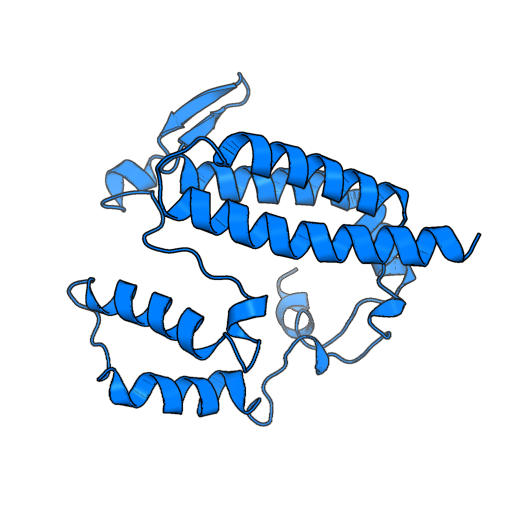? -2.314 12.493 5.955 1.00 96.00 167 GLN A CA 1
ATOM 1338 C C . GLN A 1 167 ? -1.393 11.270 6.099 1.00 96.00 167 GLN A C 1
ATOM 1340 O O . GLN A 1 167 ? -0.238 11.324 5.676 1.00 96.00 167 GLN A O 1
ATOM 1345 N N . MET A 1 168 ? -1.898 10.137 6.607 1.00 95.12 168 MET A N 1
ATOM 1346 C CA . MET A 1 168 ? -1.140 8.876 6.618 1.00 95.12 168 MET A CA 1
ATOM 1347 C C . MET A 1 168 ? -0.815 8.388 5.201 1.00 95.12 168 MET A C 1
ATOM 1349 O O . MET A 1 168 ? 0.331 8.043 4.926 1.00 95.12 168 MET A O 1
ATOM 1353 N N . ILE A 1 169 ? -1.781 8.433 4.276 1.00 95.38 169 ILE A N 1
ATOM 1354 C CA . ILE A 1 169 ? -1.539 8.095 2.863 1.00 95.38 169 ILE A CA 1
ATOM 1355 C C . ILE A 1 169 ? -0.461 8.988 2.257 1.00 95.38 169 ILE A C 1
ATOM 1357 O O . ILE A 1 169 ? 0.424 8.483 1.574 1.00 95.38 169 ILE A O 1
ATOM 1361 N N . VAL A 1 170 ? -0.512 10.300 2.500 1.00 96.94 170 VAL A N 1
ATOM 1362 C CA . VAL A 1 170 ? 0.512 11.232 2.007 1.00 96.94 170 VAL A CA 1
ATOM 1363 C C . VAL A 1 170 ? 1.892 10.853 2.540 1.00 96.94 170 VAL A C 1
ATOM 1365 O O . VAL A 1 170 ? 2.837 10.824 1.757 1.00 96.94 170 VAL A O 1
ATOM 1368 N N . SER A 1 171 ? 2.003 10.491 3.823 1.00 96.50 171 SER A N 1
ATOM 1369 C CA . SER A 1 171 ? 3.268 10.010 4.388 1.00 96.50 171 SER A CA 1
ATOM 1370 C C . SER A 1 171 ? 3.768 8.741 3.698 1.00 96.50 171 SER A C 1
ATOM 1372 O O . SER A 1 171 ? 4.952 8.672 3.391 1.00 96.50 171 SER A O 1
ATOM 1374 N N . PHE A 1 172 ? 2.905 7.757 3.435 1.00 95.75 172 PHE A N 1
ATOM 1375 C CA . PHE A 1 172 ? 3.322 6.529 2.747 1.00 95.75 172 PHE A CA 1
ATOM 1376 C C . PHE A 1 172 ? 3.713 6.793 1.291 1.00 95.75 172 PHE A C 1
ATOM 1378 O O . PHE A 1 172 ? 4.696 6.247 0.801 1.00 95.75 172 PHE A O 1
ATOM 1385 N N . ILE A 1 173 ? 2.983 7.672 0.599 1.00 96.25 173 ILE A N 1
ATOM 1386 C CA . ILE A 1 173 ? 3.341 8.096 -0.757 1.00 96.25 173 ILE A CA 1
ATOM 1387 C C . ILE A 1 173 ? 4.714 8.773 -0.764 1.00 96.25 173 ILE A C 1
ATOM 1389 O O . ILE A 1 173 ? 5.486 8.546 -1.693 1.00 96.25 173 ILE A O 1
ATOM 1393 N N . ASP A 1 174 ? 5.033 9.580 0.247 1.00 97.44 174 ASP A N 1
ATOM 1394 C CA . ASP A 1 174 ? 6.340 10.229 0.349 1.00 97.44 174 ASP A CA 1
ATOM 1395 C C . ASP A 1 174 ? 7.484 9.226 0.495 1.00 97.44 174 ASP A C 1
ATOM 1397 O O . ASP A 1 174 ? 8.490 9.371 -0.207 1.00 97.44 174 ASP A O 1
ATOM 1401 N N . ASP A 1 175 ? 7.300 8.178 1.298 1.00 95.50 175 ASP A N 1
ATOM 1402 C CA . ASP A 1 175 ? 8.273 7.088 1.425 1.00 95.50 175 ASP A CA 1
ATOM 1403 C C . ASP A 1 175 ? 8.505 6.403 0.063 1.00 95.50 175 ASP A C 1
ATOM 1405 O O . ASP A 1 175 ? 9.635 6.355 -0.433 1.00 95.50 175 ASP A O 1
ATOM 1409 N N . TYR A 1 176 ? 7.434 5.987 -0.626 1.00 95.31 176 TYR A N 1
ATOM 1410 C CA . TYR A 1 176 ? 7.553 5.359 -1.950 1.00 95.31 176 TYR A CA 1
ATOM 1411 C C . TYR A 1 176 ? 8.137 6.296 -3.013 1.00 95.31 176 TYR A C 1
ATOM 1413 O O . TYR A 1 176 ? 8.883 5.869 -3.897 1.00 95.31 176 TYR A O 1
ATOM 1421 N N . MET A 1 177 ? 7.814 7.591 -2.966 1.00 96.88 177 MET A N 1
ATOM 1422 C CA . MET A 1 177 ? 8.366 8.569 -3.903 1.00 96.88 177 MET A CA 1
ATOM 1423 C C . MET A 1 177 ? 9.882 8.708 -3.752 1.00 96.88 177 MET A C 1
ATOM 1425 O O . MET A 1 177 ? 10.563 8.911 -4.764 1.00 96.88 177 MET A O 1
ATOM 1429 N N . VAL A 1 178 ? 10.412 8.605 -2.529 1.00 97.12 178 VAL A N 1
ATOM 1430 C CA . VAL A 1 178 ? 11.858 8.601 -2.270 1.00 97.12 178 VAL A CA 1
ATOM 1431 C C . VAL A 1 178 ? 12.503 7.374 -2.914 1.00 97.12 178 VAL A C 1
ATOM 1433 O O . VAL A 1 178 ? 13.453 7.536 -3.683 1.00 97.12 178 VAL A O 1
ATOM 1436 N N . GLU A 1 179 ? 11.946 6.182 -2.701 1.00 94.94 179 GLU A N 1
ATOM 1437 C CA . GLU A 1 179 ? 12.438 4.934 -3.305 1.00 94.94 179 GLU A CA 1
ATOM 1438 C C . GLU A 1 179 ? 12.432 4.980 -4.837 1.00 94.94 179 GLU A C 1
ATOM 1440 O O . GLU A 1 179 ? 13.459 4.751 -5.478 1.00 94.94 179 GLU A O 1
ATOM 1445 N N . ILE A 1 180 ? 11.309 5.383 -5.438 1.00 96.31 180 ILE A N 1
ATOM 1446 C CA . ILE A 1 180 ? 11.181 5.507 -6.897 1.00 96.31 180 ILE A CA 1
ATOM 1447 C C . ILE A 1 180 ? 12.190 6.512 -7.455 1.00 96.31 180 ILE A C 1
ATOM 1449 O O . ILE A 1 180 ? 12.783 6.283 -8.511 1.00 96.31 180 ILE A O 1
ATOM 1453 N N . CYS A 1 181 ? 12.401 7.642 -6.774 1.00 97.06 181 CYS A N 1
ATOM 1454 C CA . CYS A 1 181 ? 13.379 8.630 -7.222 1.00 97.06 181 CYS A CA 1
ATOM 1455 C C . CYS A 1 181 ? 14.813 8.097 -7.148 1.00 97.06 181 CYS A C 1
ATOM 1457 O O . CYS A 1 181 ? 15.593 8.380 -8.059 1.00 97.06 181 CYS A O 1
ATOM 1459 N N . MET A 1 182 ? 15.162 7.328 -6.112 1.00 96.06 182 MET A N 1
ATOM 1460 C CA . MET A 1 182 ? 16.474 6.684 -6.019 1.00 96.06 182 MET A CA 1
ATOM 1461 C C . MET A 1 182 ? 16.683 5.689 -7.163 1.00 96.06 182 MET A C 1
ATOM 1463 O O . MET A 1 182 ? 17.714 5.752 -7.834 1.00 96.06 182 MET A O 1
ATOM 1467 N N . GLU A 1 183 ? 15.686 4.856 -7.461 1.00 94.44 183 GLU A N 1
ATOM 1468 C CA . GLU A 1 183 ? 15.772 3.880 -8.551 1.00 94.44 183 GLU A CA 1
ATOM 1469 C C . GLU A 1 183 ? 15.940 4.565 -9.919 1.00 94.44 183 GLU A C 1
ATOM 1471 O O . GLU A 1 183 ? 16.810 4.199 -10.711 1.00 94.44 183 GLU A O 1
ATOM 1476 N N . ILE A 1 184 ? 15.195 5.648 -10.171 1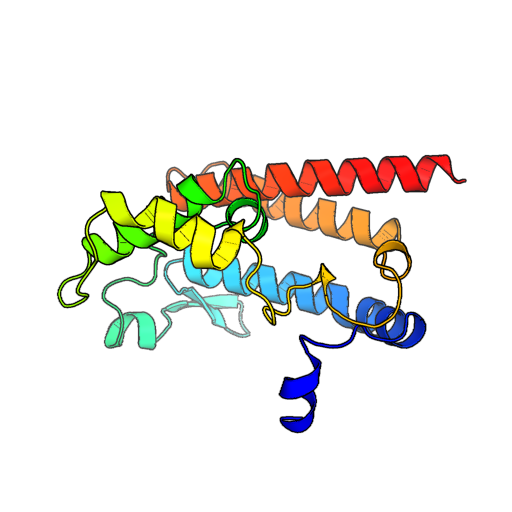.00 96.19 184 ILE A N 1
ATOM 1477 C CA . ILE A 1 184 ? 15.349 6.471 -11.383 1.00 96.19 184 ILE A CA 1
ATOM 1478 C C . ILE A 1 184 ? 16.785 6.996 -11.526 1.00 96.19 184 ILE A C 1
ATOM 1480 O O . ILE A 1 184 ? 17.340 6.974 -12.630 1.00 96.19 184 ILE A O 1
ATOM 1484 N N . ILE A 1 185 ? 17.393 7.479 -10.436 1.00 96.06 185 ILE A N 1
ATOM 1485 C CA . ILE A 1 185 ? 18.771 7.991 -10.443 1.00 96.06 185 ILE A CA 1
ATOM 1486 C C . ILE A 1 185 ? 19.749 6.865 -10.784 1.00 96.06 185 ILE A C 1
ATOM 1488 O O . ILE A 1 185 ? 20.579 7.035 -11.679 1.00 96.06 185 ILE A O 1
ATOM 1492 N N . VAL A 1 186 ? 19.623 5.710 -10.123 1.00 93.88 186 VAL A N 1
ATOM 1493 C CA . VAL A 1 186 ? 20.482 4.540 -10.357 1.00 93.88 186 VAL A CA 1
ATOM 1494 C C . VAL A 1 186 ? 20.395 4.080 -11.811 1.00 93.88 186 VAL A C 1
ATOM 1496 O O . VAL A 1 186 ? 21.430 3.854 -12.439 1.00 93.88 186 VAL A O 1
ATOM 1499 N N . MET A 1 187 ? 19.190 3.994 -12.382 1.00 92.62 187 MET A N 1
ATOM 1500 C CA . MET A 1 187 ? 19.009 3.621 -13.788 1.00 92.62 187 MET A CA 1
ATOM 1501 C C . MET A 1 187 ? 19.594 4.661 -14.747 1.00 92.62 187 MET A C 1
ATOM 1503 O O . MET A 1 187 ? 20.188 4.291 -15.756 1.00 92.62 187 MET A O 1
ATOM 1507 N N . SER A 1 188 ? 19.464 5.952 -14.432 1.00 92.00 188 SER A N 1
ATOM 1508 C CA . SER A 1 188 ? 19.962 7.040 -15.287 1.00 92.00 188 SER A CA 1
ATOM 1509 C C . SER A 1 188 ? 21.490 7.119 -15.328 1.00 92.00 188 SER A C 1
ATOM 1511 O O . SER A 1 188 ? 22.036 7.581 -16.318 1.00 92.00 188 SER A O 1
ATOM 1513 N N . MET A 1 189 ? 22.189 6.662 -14.282 1.00 91.50 189 MET A N 1
ATOM 1514 C CA . MET A 1 189 ? 23.661 6.624 -14.241 1.00 91.50 189 MET A CA 1
ATOM 1515 C C . MET A 1 189 ? 24.275 5.466 -15.039 1.00 91.50 189 MET A C 1
ATOM 1517 O O . MET A 1 189 ? 25.488 5.442 -15.244 1.00 91.50 189 MET A O 1
ATOM 1521 N N . ARG A 1 190 ? 23.470 4.478 -15.451 1.00 87.19 190 ARG A N 1
ATOM 1522 C CA . ARG A 1 190 ? 23.937 3.308 -16.212 1.00 87.19 190 ARG A CA 1
ATOM 1523 C C . ARG A 1 19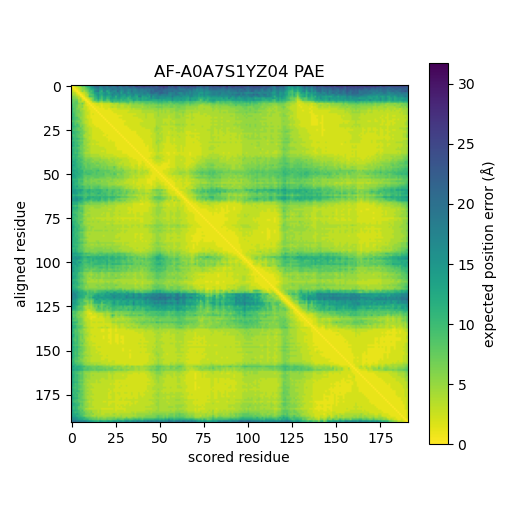0 ? 24.002 3.552 -17.728 1.00 87.19 190 ARG A C 1
ATOM 1525 O O . ARG A 1 190 ? 24.483 2.671 -18.438 1.00 87.19 190 ARG A O 1
ATOM 1532 N N . PHE A 1 191 ? 23.534 4.707 -18.206 1.00 70.12 191 PHE A N 1
ATOM 1533 C CA . PHE A 1 191 ? 23.517 5.119 -19.615 1.00 70.12 191 PHE A CA 1
ATOM 1534 C C . PHE A 1 191 ? 24.388 6.358 -19.834 1.00 70.12 191 PHE A C 1
ATOM 1536 O O . PHE A 1 191 ? 24.974 6.456 -20.936 1.00 70.12 191 PHE A O 1
#

Organism: Trieres chinensis (NCBI:txid1514140)